Protein AF-A0A4Q3JFF7-F1 (afdb_monomer)

Solvent-accessible surface area (backbone atoms only — not comparable to full-atom values): 13513 Å² total; per-residue (Å²): 106,43,69,58,32,42,51,49,16,50,53,22,49,56,49,27,54,52,31,50,52,52,38,52,55,48,52,55,49,46,52,52,42,51,54,52,45,54,49,42,52,51,48,48,55,49,46,53,53,49,48,55,51,38,52,52,51,30,52,51,19,52,52,42,29,52,52,18,49,53,42,32,52,52,16,60,72,52,45,82,84,14,54,72,51,29,56,52,18,52,51,47,25,53,51,17,51,52,48,31,53,53,31,52,54,52,44,52,53,45,54,50,50,45,52,50,45,54,53,49,42,50,52,45,52,51,51,44,54,51,48,52,53,50,42,54,51,32,54,51,50,26,56,50,23,56,46,50,23,49,54,23,49,53,51,22,53,53,45,51,51,51,53,50,53,52,51,52,51,50,52,52,50,53,50,50,52,52,49,51,54,53,49,51,53,52,48,54,53,51,51,54,51,51,53,52,51,53,57,58,54,70,70,62,79,72,82,81,76,90,68,79,87,73,80,78,74,81,74,83,87,65,56,75,65,57,58,52,54,53,52,50,53,54,51,53,53,53,67,76,66,70,84,90,82,88,85,82,86,93,85,84,132

pLDDT: mean 86.02, std 16.1, range [40.97, 98.19]

Mean predicted aligned error: 14.55 Å

Secondary structure (DSSP, 8-state):
-HHHHHHHHHHHHHHHHHHHHHHHHHHHHHHHHHHHHHHHHHHHHHHHHHHHHHHHHHHHHHHHHHHHHHHHHHHHHTGGGGHHHHHHHHHHHHHHHHHHHHHHHHHHHHHHHHHHHHHHHHHHHHHHHHHHHHHHHHHHHHHHHHHHHHHHHHHHHHHHHHHHHHHHHHHHHHHHHHHHHHHHHHHHHHHHHHHHHHHHHHT-------------PPP----THHHHHHHHHHHHHHHHS--SSS-S-----

Radius of gyration: 56.29 Å; Cα contacts (8 Å, |Δi|>4): 135; chains: 1; bounding box: 104×41×168 Å

Structure (mmCIF, N/CA/C/O backbone):
data_AF-A0A4Q3JFF7-F1
#
_entry.id   AF-A0A4Q3JFF7-F1
#
loop_
_atom_site.group_PDB
_atom_site.id
_atom_site.type_symbol
_atom_site.label_atom_id
_atom_site.label_alt_id
_atom_site.label_comp_id
_atom_site.label_asym_id
_atom_site.label_entity_id
_atom_site.label_seq_id
_atom_site.pdbx_PDB_ins_code
_atom_site.Cartn_x
_atom_site.Cartn_y
_atom_site.Cartn_z
_atom_site.occupancy
_atom_site.B_iso_or_equiv
_atom_site.auth_seq_id
_atom_site.auth_comp_id
_atom_site.auth_asym_id
_atom_site.auth_atom_id
_atom_site.pdbx_PDB_model_num
ATOM 1 N N . LEU A 1 1 ? -22.086 8.323 33.428 1.00 77.38 1 LEU A N 1
ATOM 2 C CA . LEU A 1 1 ? -21.333 7.084 33.116 1.00 77.38 1 LEU A CA 1
ATOM 3 C C . LEU A 1 1 ? -21.843 6.447 31.828 1.00 77.38 1 LEU A C 1
ATOM 5 O O . LEU A 1 1 ? -21.074 6.427 30.880 1.00 77.38 1 LEU A O 1
ATOM 9 N N . ALA A 1 2 ? -23.120 6.050 31.729 1.00 85.12 2 ALA A N 1
ATOM 10 C CA . ALA A 1 2 ? -23.692 5.499 30.486 1.00 85.12 2 ALA A CA 1
ATOM 11 C C . ALA A 1 2 ? -23.489 6.414 29.259 1.00 85.12 2 ALA A C 1
ATOM 13 O O . ALA A 1 2 ? -23.041 5.963 28.211 1.00 85.12 2 ALA A O 1
ATOM 14 N N . THR A 1 3 ? -23.684 7.728 29.415 1.00 87.56 3 THR A N 1
ATOM 15 C CA . THR A 1 3 ? -23.435 8.735 28.364 1.00 87.56 3 THR A CA 1
ATOM 16 C C . THR A 1 3 ? -21.987 8.763 27.859 1.00 87.56 3 THR A C 1
ATOM 18 O O . THR A 1 3 ? -21.744 8.926 26.666 1.00 87.56 3 THR A O 1
ATOM 21 N N . THR A 1 4 ? -21.008 8.575 28.745 1.00 91.19 4 THR A N 1
ATOM 22 C CA . THR A 1 4 ? -19.581 8.517 28.389 1.00 91.19 4 THR A CA 1
ATOM 23 C C . THR A 1 4 ? -19.247 7.233 27.629 1.00 91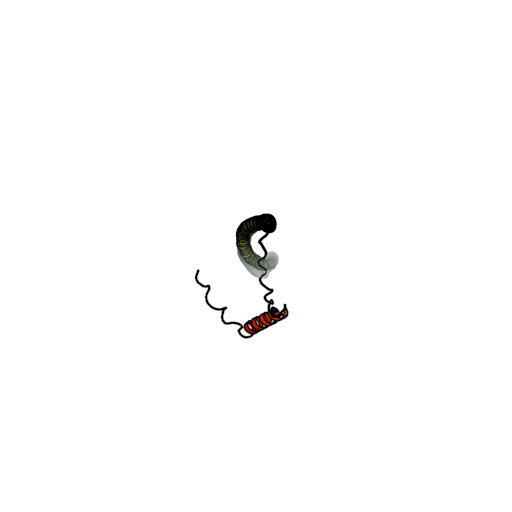.19 4 THR A C 1
ATOM 25 O O . THR A 1 4 ? -18.463 7.262 26.679 1.00 91.19 4 THR A O 1
ATOM 28 N N . VAL A 1 5 ? -19.867 6.114 28.009 1.00 93.31 5 VAL A N 1
ATOM 29 C CA . VAL A 1 5 ? -19.703 4.832 27.314 1.00 93.31 5 VAL A CA 1
ATOM 30 C C . VAL A 1 5 ? -20.361 4.885 25.927 1.00 93.31 5 VAL A C 1
ATOM 32 O O . VAL A 1 5 ? -19.729 4.520 24.940 1.00 93.31 5 VAL A O 1
ATOM 35 N N . LEU A 1 6 ? -21.553 5.476 25.801 1.00 91.38 6 LEU A N 1
ATOM 36 C CA . LEU A 1 6 ? -22.192 5.737 24.502 1.00 91.38 6 LEU A CA 1
ATOM 37 C C . LEU A 1 6 ? -21.342 6.644 23.602 1.00 91.38 6 LEU A C 1
ATOM 39 O O . LEU A 1 6 ? -21.207 6.384 22.409 1.00 91.38 6 LEU A O 1
ATOM 43 N N . SER A 1 7 ? -20.704 7.673 24.167 1.00 93.38 7 SER A N 1
ATOM 44 C CA . SER A 1 7 ? -19.749 8.498 23.418 1.00 93.38 7 SER A CA 1
ATOM 45 C C . SER A 1 7 ? -18.541 7.688 22.930 1.00 93.38 7 SER A C 1
ATOM 47 O O . SER A 1 7 ? -18.038 7.946 21.838 1.00 93.38 7 SER A O 1
ATOM 49 N N . SER A 1 8 ? -18.091 6.692 23.697 1.00 92.38 8 SER A N 1
ATOM 50 C CA . SER A 1 8 ? -17.017 5.781 23.276 1.00 92.38 8 SER A CA 1
ATOM 51 C C . SER A 1 8 ? -17.468 4.879 22.125 1.00 92.38 8 SER A C 1
ATOM 53 O O . SER A 1 8 ? -16.718 4.712 21.166 1.00 92.38 8 SER A O 1
ATOM 55 N N . ALA A 1 9 ? -18.716 4.397 22.157 1.00 91.88 9 ALA A N 1
ATOM 56 C CA . ALA A 1 9 ? -19.311 3.654 21.047 1.00 91.88 9 ALA A CA 1
ATOM 57 C C . ALA A 1 9 ? -19.365 4.488 19.757 1.00 91.88 9 ALA A C 1
ATOM 59 O O . ALA A 1 9 ? -19.020 3.991 18.687 1.00 91.88 9 ALA A O 1
ATOM 60 N N . GLN A 1 10 ? -19.752 5.765 19.861 1.00 93.19 10 GLN A N 1
ATOM 61 C CA . GLN A 1 10 ? -19.773 6.674 18.713 1.00 93.19 10 GLN A CA 1
ATOM 62 C C . GLN A 1 10 ? -18.367 6.912 18.155 1.00 93.19 10 GLN A C 1
ATOM 64 O O . GLN A 1 10 ? -18.159 6.793 16.955 1.00 93.19 10 GLN A O 1
ATOM 69 N N . LYS A 1 11 ? -17.377 7.178 19.015 1.00 94.06 11 LYS A N 1
ATOM 70 C CA . LYS A 1 11 ? -15.985 7.372 18.576 1.00 94.06 11 LYS A CA 1
ATOM 71 C C . LYS A 1 11 ? -15.410 6.138 17.885 1.00 94.06 11 LYS A C 1
ATOM 73 O O . LYS A 1 11 ? -14.641 6.278 16.940 1.00 94.06 11 LYS A O 1
ATOM 78 N N . ALA A 1 12 ? -15.764 4.946 18.360 1.00 94.31 12 ALA A N 1
ATOM 79 C CA . ALA A 1 12 ? -15.376 3.702 17.710 1.00 94.31 12 ALA A CA 1
ATOM 80 C C . ALA A 1 12 ? -16.010 3.584 16.312 1.00 94.31 12 ALA A C 1
ATOM 82 O O . ALA A 1 12 ? -15.316 3.228 15.364 1.00 94.31 12 ALA A O 1
ATOM 83 N N . GLN A 1 13 ? -17.279 3.974 16.155 1.00 92.06 13 GLN A N 1
ATOM 84 C CA . GLN A 1 13 ? -17.931 4.038 14.844 1.00 92.06 13 GLN A CA 1
ATOM 85 C C . GLN A 1 13 ? -17.251 5.048 13.904 1.00 92.06 13 GLN A C 1
ATOM 87 O O . GLN A 1 13 ? -16.929 4.708 12.770 1.00 92.06 13 GLN A O 1
ATOM 92 N N . ASP A 1 14 ? -16.955 6.256 14.387 1.00 93.62 14 ASP A N 1
ATOM 93 C CA . ASP A 1 14 ? -16.266 7.276 13.587 1.00 93.62 14 ASP A CA 1
ATOM 94 C C . ASP A 1 14 ? -14.871 6.782 13.144 1.00 93.62 14 ASP A C 1
ATOM 96 O O . ASP A 1 14 ? -14.441 6.993 12.009 1.00 93.62 14 ASP A O 1
ATOM 100 N N . ALA A 1 15 ? -14.155 6.074 14.027 1.00 93.00 15 ALA A N 1
ATOM 101 C CA . ALA A 1 15 ? -12.867 5.460 13.707 1.00 93.00 15 ALA A CA 1
ATOM 102 C C . ALA A 1 15 ? -12.990 4.324 12.671 1.00 93.00 15 ALA A C 1
ATOM 104 O O . ALA A 1 15 ? -12.114 4.190 11.812 1.00 93.00 15 ALA A O 1
ATOM 105 N N . SER A 1 16 ? -14.068 3.537 12.728 1.00 91.12 16 SER A N 1
ATOM 106 C CA . SER A 1 16 ? -14.418 2.509 11.735 1.00 91.12 16 SER A CA 1
ATOM 107 C C . SER A 1 16 ? -14.624 3.127 10.341 1.00 91.12 16 SER A C 1
ATOM 109 O O . SER A 1 16 ? -14.010 2.681 9.364 1.00 91.12 16 SER A O 1
ATOM 111 N N . ASP A 1 17 ? -15.346 4.247 10.248 1.00 90.69 17 ASP A N 1
ATOM 112 C CA . ASP A 1 17 ? -15.570 4.965 8.984 1.00 90.69 17 ASP A CA 1
ATOM 113 C C . ASP A 1 17 ? -14.266 5.526 8.383 1.00 90.69 17 ASP A C 1
ATOM 115 O O . ASP A 1 17 ? -14.018 5.441 7.169 1.00 90.69 17 ASP A O 1
ATOM 119 N N . VAL A 1 18 ? -13.380 6.056 9.234 1.00 91.62 18 VAL A N 1
ATOM 120 C CA . VAL A 1 18 ? -12.042 6.506 8.817 1.00 91.62 18 VAL A CA 1
ATOM 121 C C . VAL A 1 18 ? -11.204 5.326 8.318 1.00 91.62 18 VAL A C 1
ATOM 123 O O . VAL A 1 18 ? -10.594 5.419 7.250 1.00 91.62 18 VAL A O 1
ATOM 126 N N . ALA A 1 19 ? -11.199 4.197 9.032 1.00 89.94 19 ALA A N 1
ATOM 127 C CA . ALA A 1 19 ? -10.475 2.993 8.622 1.00 89.94 19 ALA A CA 1
ATOM 128 C C . ALA A 1 19 ? -10.990 2.430 7.283 1.00 89.94 19 ALA A C 1
ATOM 130 O O . ALA A 1 19 ? -10.196 2.000 6.440 1.00 89.94 19 ALA A O 1
ATOM 131 N N . SER A 1 20 ? -12.303 2.488 7.048 1.00 88.94 20 SER A N 1
ATOM 132 C CA . SER A 1 20 ? -12.928 2.130 5.769 1.00 88.94 20 SER A CA 1
ATOM 133 C C . SER A 1 20 ? -12.436 3.025 4.627 1.00 88.94 20 SER A C 1
ATOM 135 O O . SER A 1 20 ? -12.020 2.538 3.572 1.00 88.94 20 SER A O 1
ATOM 137 N N . THR A 1 21 ? -12.368 4.338 4.862 1.00 91.56 21 THR A N 1
ATOM 138 C CA . THR A 1 21 ? -11.833 5.293 3.881 1.00 91.56 21 THR A CA 1
ATOM 139 C C . THR A 1 21 ? -10.362 5.019 3.565 1.00 91.56 21 THR A C 1
ATOM 141 O O . THR A 1 21 ? -9.990 4.974 2.395 1.00 91.56 21 THR A O 1
ATOM 144 N N . VAL A 1 22 ? -9.533 4.767 4.584 1.00 90.00 22 VAL A N 1
ATOM 145 C CA . VAL A 1 22 ? -8.118 4.395 4.404 1.00 90.00 22 VAL A CA 1
ATOM 146 C C . VAL A 1 22 ? -7.982 3.106 3.590 1.00 90.00 22 VAL A C 1
ATOM 148 O O . VAL A 1 22 ? -7.127 3.029 2.710 1.00 90.00 22 VAL A O 1
ATOM 151 N N . THR A 1 23 ? -8.842 2.117 3.845 1.00 90.50 23 THR A N 1
ATOM 152 C CA . THR A 1 23 ? -8.859 0.845 3.107 1.00 90.50 23 THR A CA 1
ATOM 153 C C . THR A 1 23 ? -9.139 1.078 1.622 1.00 90.50 23 THR A C 1
ATOM 155 O O . THR A 1 23 ? -8.381 0.598 0.783 1.00 90.50 23 THR A O 1
ATOM 158 N N . ARG A 1 24 ? -10.153 1.887 1.287 1.00 90.81 24 ARG A N 1
ATOM 159 C CA . ARG A 1 24 ? -10.467 2.240 -0.108 1.00 90.81 24 ARG A CA 1
ATOM 160 C C . ARG A 1 24 ? -9.306 2.960 -0.798 1.00 90.81 24 ARG A C 1
ATOM 162 O O . ARG A 1 24 ? -8.897 2.561 -1.883 1.00 90.81 24 ARG A O 1
ATOM 169 N N . THR A 1 25 ? -8.718 3.968 -0.152 1.00 91.38 25 THR A N 1
ATOM 170 C CA . THR A 1 25 ? -7.567 4.700 -0.710 1.00 91.38 25 THR A CA 1
ATOM 171 C C . THR A 1 25 ? -6.359 3.785 -0.933 1.00 91.38 25 THR A C 1
ATOM 173 O O . THR A 1 25 ? -5.623 3.935 -1.910 1.00 91.38 25 THR A O 1
ATOM 176 N N . ALA A 1 26 ? -6.136 2.816 -0.043 1.00 90.06 26 ALA A N 1
ATOM 177 C CA . ALA A 1 26 ? -5.072 1.832 -0.195 1.00 90.06 26 ALA A CA 1
ATOM 178 C C . ALA A 1 26 ? -5.345 0.838 -1.341 1.00 90.06 26 ALA A C 1
ATOM 180 O O . ALA A 1 26 ? -4.406 0.476 -2.049 1.00 90.06 26 ALA A O 1
ATOM 181 N N . GLU A 1 27 ? -6.600 0.438 -1.576 1.00 89.69 27 GLU A N 1
ATOM 182 C CA . GLU A 1 27 ? -6.995 -0.381 -2.736 1.00 89.69 27 GLU A CA 1
ATOM 183 C C . GLU A 1 27 ? -6.756 0.361 -4.060 1.00 89.69 27 GLU A C 1
ATOM 185 O O . GLU A 1 27 ? -6.132 -0.187 -4.972 1.00 89.69 27 GLU A O 1
ATOM 190 N N . GLU A 1 28 ? -7.157 1.633 -4.138 1.00 91.94 28 GLU A N 1
ATOM 191 C CA . GLU A 1 28 ? -6.882 2.503 -5.290 1.00 91.94 28 GLU A CA 1
ATOM 192 C C . GLU A 1 28 ? -5.373 2.666 -5.521 1.00 91.94 28 GLU A C 1
ATOM 194 O O . GLU A 1 28 ? -4.879 2.514 -6.641 1.00 91.94 28 GLU A O 1
ATOM 199 N N . SER A 1 29 ? -4.612 2.892 -4.446 1.00 92.19 29 SER A N 1
ATOM 200 C CA . SER A 1 29 ? -3.148 2.988 -4.504 1.00 92.19 29 SER A CA 1
ATOM 201 C C . SER A 1 29 ? -2.512 1.683 -4.991 1.00 92.19 29 SER A C 1
ATOM 203 O O . SER A 1 29 ? -1.570 1.713 -5.782 1.00 92.19 29 SER A O 1
ATOM 205 N N . GLY A 1 30 ? -3.045 0.531 -4.574 1.00 91.31 30 GLY A N 1
ATOM 206 C CA . GLY A 1 30 ? -2.615 -0.783 -5.049 1.00 91.31 30 GLY A CA 1
ATOM 207 C C . GLY A 1 30 ? -2.796 -0.949 -6.560 1.00 91.31 30 GLY A C 1
ATOM 208 O O . GLY A 1 30 ? -1.882 -1.425 -7.237 1.00 91.31 30 GLY A O 1
ATOM 209 N N . ALA A 1 31 ? -3.924 -0.488 -7.110 1.00 90.88 31 ALA A N 1
ATOM 210 C CA . ALA A 1 31 ? -4.162 -0.498 -8.554 1.00 90.88 31 ALA A CA 1
ATOM 211 C C . ALA A 1 31 ? -3.158 0.390 -9.313 1.00 90.88 31 ALA A C 1
ATOM 213 O O . ALA A 1 31 ? -2.622 -0.022 -10.344 1.00 90.88 31 ALA A O 1
ATOM 214 N N . VAL A 1 32 ? -2.834 1.573 -8.779 1.00 92.88 32 VAL A N 1
ATOM 215 C CA . VAL A 1 32 ? -1.819 2.468 -9.365 1.00 92.88 32 VAL A CA 1
ATOM 216 C C . VAL A 1 32 ? -0.425 1.832 -9.335 1.00 92.88 32 VAL A C 1
ATOM 218 O O . VAL A 1 32 ? 0.304 1.908 -10.325 1.00 92.88 32 VAL A O 1
ATOM 221 N N . MET A 1 33 ? -0.048 1.151 -8.247 1.00 91.62 33 MET A N 1
ATOM 222 C CA . MET A 1 33 ? 1.230 0.424 -8.172 1.00 91.62 33 MET A CA 1
ATOM 223 C C . MET A 1 33 ? 1.314 -0.714 -9.199 1.00 91.62 33 MET A C 1
ATOM 225 O O . MET A 1 33 ? 2.371 -0.933 -9.798 1.00 91.62 33 MET A O 1
ATOM 229 N N . HIS A 1 34 ? 0.204 -1.415 -9.448 1.00 90.38 34 HIS A N 1
ATOM 230 C CA . HIS A 1 34 ? 0.137 -2.439 -10.492 1.00 90.38 34 HIS A CA 1
ATOM 231 C C . HIS A 1 34 ? 0.377 -1.836 -11.882 1.00 90.38 34 HIS A C 1
ATOM 233 O O . HIS A 1 34 ? 1.252 -2.291 -12.617 1.00 90.38 34 HIS A O 1
ATOM 239 N N . GLN A 1 35 ? -0.325 -0.748 -12.212 1.00 93.50 35 GLN A N 1
ATOM 240 C CA . GLN A 1 35 ? -0.138 -0.034 -13.480 1.00 93.50 35 GLN A CA 1
ATOM 241 C C . GLN A 1 35 ? 1.294 0.498 -13.646 1.00 93.50 35 GLN A C 1
ATOM 243 O O . GLN A 1 35 ? 1.855 0.442 -14.742 1.00 93.50 35 GLN A O 1
ATOM 248 N N . ALA A 1 36 ? 1.909 0.985 -12.564 1.00 92.62 36 ALA A N 1
ATOM 249 C CA . ALA A 1 36 ? 3.303 1.419 -12.567 1.00 92.62 36 ALA A CA 1
ATOM 250 C C . ALA A 1 3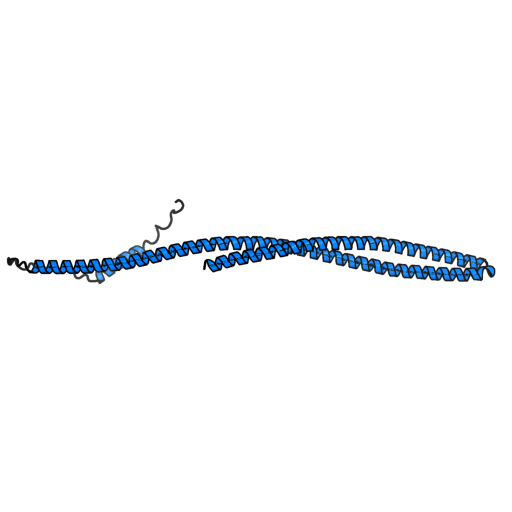6 ? 4.266 0.253 -12.853 1.00 92.62 36 ALA A C 1
ATOM 252 O O . ALA A 1 36 ? 5.217 0.413 -13.618 1.00 92.62 36 ALA A O 1
ATOM 253 N N . THR A 1 37 ? 3.996 -0.930 -12.297 1.00 90.69 37 THR A N 1
ATOM 254 C CA . THR A 1 37 ? 4.790 -2.142 -12.550 1.00 90.69 37 THR A CA 1
ATOM 255 C C . THR A 1 37 ? 4.708 -2.562 -14.018 1.00 90.69 37 THR A C 1
ATOM 257 O O . THR A 1 37 ? 5.744 -2.753 -14.656 1.00 90.69 37 THR A O 1
ATOM 260 N N . GLU A 1 38 ? 3.503 -2.603 -14.593 1.00 93.06 38 GLU A N 1
ATOM 261 C CA . GLU A 1 38 ? 3.313 -2.888 -16.022 1.00 93.06 38 GLU A CA 1
ATOM 262 C C . GLU A 1 38 ? 4.007 -1.851 -16.918 1.00 93.06 38 GLU A C 1
ATOM 264 O O . GLU A 1 38 ? 4.566 -2.186 -17.963 1.00 93.06 38 GLU A O 1
ATOM 269 N N . ALA A 1 39 ? 3.978 -0.570 -16.534 1.00 94.00 39 ALA A N 1
ATOM 270 C CA . ALA A 1 39 ? 4.664 0.483 -17.274 1.00 94.00 39 ALA A CA 1
ATOM 271 C C . ALA A 1 39 ? 6.183 0.269 -17.285 1.00 94.00 39 ALA A C 1
ATOM 273 O O . ALA A 1 39 ? 6.799 0.390 -18.345 1.00 94.00 39 ALA A O 1
ATOM 274 N N . MET A 1 40 ? 6.773 -0.108 -16.148 1.00 93.12 40 MET A N 1
ATOM 275 C CA . MET A 1 40 ? 8.197 -0.442 -16.070 1.00 93.12 40 MET A CA 1
ATOM 276 C C . MET A 1 40 ? 8.546 -1.660 -16.931 1.00 93.12 40 MET A C 1
ATOM 278 O O . MET A 1 40 ? 9.546 -1.627 -17.642 1.00 93.12 40 MET A O 1
ATOM 282 N N . GLU A 1 41 ? 7.702 -2.693 -16.959 1.00 91.81 41 GLU A N 1
ATOM 283 C CA . GLU A 1 41 ? 7.910 -3.872 -17.810 1.00 91.81 41 GLU A CA 1
ATOM 284 C C . GLU A 1 41 ? 7.857 -3.533 -19.312 1.00 91.81 41 GLU A C 1
ATOM 286 O O . GLU A 1 41 ? 8.694 -3.993 -20.103 1.00 91.81 41 GLU A O 1
ATOM 291 N N . ARG A 1 42 ? 6.929 -2.653 -19.717 1.00 94.38 42 ARG A N 1
ATOM 292 C CA . ARG A 1 42 ? 6.887 -2.115 -21.088 1.00 94.38 42 ARG A CA 1
ATOM 293 C C . ARG A 1 42 ? 8.150 -1.328 -21.425 1.00 94.38 42 ARG A C 1
ATOM 295 O O . ARG A 1 42 ? 8.674 -1.489 -22.529 1.00 94.38 42 ARG A O 1
ATOM 302 N N . ILE A 1 43 ? 8.657 -0.515 -20.494 1.00 93.44 43 ILE A N 1
ATOM 303 C CA . ILE A 1 43 ? 9.918 0.219 -20.671 1.00 93.44 43 ILE A CA 1
ATOM 304 C C . ILE A 1 43 ? 11.077 -0.767 -20.834 1.00 93.44 43 ILE A C 1
ATOM 306 O O . ILE A 1 43 ? 11.818 -0.649 -21.804 1.00 93.44 43 ILE A O 1
ATOM 310 N N . THR A 1 44 ? 11.201 -1.784 -19.975 1.00 91.19 44 THR A N 1
ATOM 311 C CA . THR A 1 44 ? 12.241 -2.822 -20.091 1.00 91.19 44 THR A CA 1
ATOM 312 C C . THR A 1 44 ? 12.199 -3.520 -21.450 1.00 91.19 44 THR A C 1
ATOM 314 O O . THR A 1 44 ? 13.229 -3.662 -22.111 1.00 91.19 44 THR A O 1
ATOM 317 N N . THR A 1 45 ? 11.006 -3.900 -21.910 1.00 93.81 45 THR A N 1
ATOM 318 C CA . THR A 1 45 ? 10.817 -4.532 -23.223 1.00 93.81 45 THR A CA 1
ATOM 319 C C . THR A 1 45 ? 11.219 -3.594 -24.365 1.00 93.81 45 THR A C 1
ATOM 321 O O . THR A 1 45 ? 11.887 -4.012 -25.312 1.00 93.81 45 THR A O 1
ATOM 324 N N . SER A 1 46 ? 10.832 -2.318 -24.284 1.00 95.38 46 SER A N 1
ATOM 325 C CA . SER A 1 46 ? 11.184 -1.298 -25.275 1.00 95.38 46 SER A CA 1
ATOM 326 C C . SER A 1 46 ? 12.694 -1.048 -25.321 1.00 95.38 46 SER A C 1
ATOM 328 O O . SER A 1 46 ? 13.283 -1.062 -26.399 1.00 95.38 46 SER A O 1
ATOM 330 N N . SER A 1 47 ? 13.345 -0.918 -24.164 1.00 94.50 47 SER A N 1
ATOM 331 C CA . SER A 1 47 ? 14.800 -0.768 -24.054 1.00 94.50 47 SER A CA 1
ATOM 332 C C . SER A 1 47 ? 15.550 -1.962 -24.644 1.00 94.50 47 SER A C 1
ATOM 334 O O . SER A 1 47 ? 16.545 -1.772 -25.338 1.00 94.50 47 SER A O 1
ATOM 336 N N . GLY A 1 48 ? 15.045 -3.188 -24.459 1.00 92.69 48 GLY A N 1
ATOM 337 C CA . GLY A 1 48 ? 15.603 -4.380 -25.106 1.00 92.69 48 GLY A CA 1
ATOM 338 C C . GLY A 1 48 ? 15.536 -4.314 -26.637 1.00 92.69 48 GLY A C 1
ATOM 339 O O . GLY A 1 48 ? 16.514 -4.621 -27.316 1.00 92.69 48 GLY A O 1
ATOM 340 N N . LYS A 1 49 ? 14.414 -3.840 -27.197 1.00 95.69 49 LYS A N 1
ATOM 341 C CA . LYS A 1 49 ? 14.285 -3.620 -28.650 1.00 95.69 49 LYS A CA 1
ATOM 342 C C . LYS A 1 49 ? 15.256 -2.553 -29.154 1.00 95.69 49 LYS A C 1
ATOM 344 O O . LYS A 1 49 ? 15.862 -2.749 -30.202 1.00 95.69 49 LYS A O 1
ATOM 349 N N . ILE A 1 50 ? 15.419 -1.458 -28.410 1.00 95.12 50 ILE A N 1
ATOM 350 C CA . ILE A 1 50 ? 16.386 -0.404 -28.743 1.00 95.12 50 ILE A CA 1
ATOM 351 C C . ILE A 1 50 ? 17.807 -0.975 -28.734 1.00 95.12 50 ILE A C 1
ATOM 353 O O . ILE A 1 50 ? 18.527 -0.781 -29.705 1.00 95.12 50 ILE A O 1
ATOM 357 N N . SER A 1 51 ? 18.186 -1.747 -27.711 1.00 95.12 51 SER A N 1
ATOM 358 C CA . SER A 1 51 ? 19.509 -2.386 -27.633 1.00 95.12 51 SER A CA 1
ATOM 359 C C . SER A 1 51 ? 19.806 -3.271 -28.853 1.00 95.12 51 SER A C 1
ATOM 361 O O . SER A 1 51 ? 20.882 -3.174 -29.441 1.00 95.12 51 SER A O 1
ATOM 363 N N . ASN A 1 52 ? 18.820 -4.049 -29.320 1.00 95.62 52 ASN A N 1
ATOM 364 C CA . ASN A 1 52 ? 18.955 -4.849 -30.544 1.00 95.62 52 ASN A CA 1
ATOM 365 C C . ASN A 1 52 ? 19.155 -3.985 -31.803 1.00 95.62 52 ASN A C 1
ATOM 367 O O . ASN A 1 52 ? 19.957 -4.337 -32.665 1.00 95.62 52 ASN A O 1
ATOM 371 N N . ILE A 1 53 ? 18.443 -2.857 -31.918 1.00 96.56 53 ILE A N 1
ATOM 372 C CA . ILE A 1 53 ? 18.605 -1.915 -33.040 1.00 96.56 53 ILE A CA 1
ATOM 373 C C . ILE A 1 53 ? 20.002 -1.291 -33.019 1.00 96.56 53 ILE A C 1
ATOM 375 O O . ILE A 1 53 ? 20.642 -1.205 -34.061 1.00 96.56 53 ILE A O 1
ATOM 379 N N . ILE A 1 54 ? 20.494 -0.890 -31.845 1.00 96.50 54 ILE A N 1
ATOM 380 C CA . ILE A 1 54 ? 21.846 -0.342 -31.696 1.00 96.50 54 ILE A CA 1
ATOM 381 C C . ILE A 1 54 ? 22.907 -1.383 -32.072 1.00 96.50 54 ILE A C 1
ATOM 383 O O . ILE A 1 54 ? 23.859 -1.041 -32.767 1.00 96.50 54 ILE A O 1
ATOM 387 N N . GLY A 1 55 ? 22.713 -2.655 -31.703 1.00 96.38 55 GLY A N 1
ATOM 388 C CA . GLY A 1 55 ? 23.576 -3.752 -32.153 1.00 96.38 55 GLY A CA 1
ATOM 389 C C . GLY A 1 55 ? 23.625 -3.884 -33.680 1.00 96.38 55 GLY A C 1
ATOM 390 O O . GLY A 1 55 ? 24.703 -3.978 -34.253 1.00 96.38 55 GLY A O 1
ATOM 391 N N . LEU A 1 56 ? 22.474 -3.789 -34.354 1.00 97.88 56 LEU A N 1
ATOM 392 C CA . LEU A 1 56 ? 22.421 -3.789 -35.820 1.00 97.88 56 LEU A CA 1
ATOM 393 C C . LEU A 1 56 ? 23.142 -2.574 -36.437 1.00 97.88 56 LEU A C 1
ATOM 395 O O . LEU A 1 56 ? 23.761 -2.704 -37.490 1.00 97.88 56 LEU A O 1
ATOM 399 N N . ILE A 1 57 ? 23.062 -1.391 -35.818 1.00 96.69 57 ILE A N 1
ATOM 400 C CA . ILE A 1 57 ? 23.775 -0.196 -36.301 1.00 96.69 57 ILE A CA 1
ATOM 401 C C . ILE A 1 57 ? 25.291 -0.384 -36.175 1.00 96.69 57 ILE A C 1
ATOM 403 O O . ILE A 1 57 ? 26.012 -0.038 -37.111 1.00 96.69 57 ILE A O 1
ATOM 407 N N . ASP A 1 58 ? 25.767 -0.964 -35.071 1.00 97.38 58 ASP A N 1
ATOM 408 C CA . ASP A 1 58 ? 27.182 -1.306 -34.881 1.00 97.38 58 ASP A CA 1
ATOM 409 C C . ASP A 1 58 ? 27.665 -2.318 -35.940 1.00 97.38 58 ASP A C 1
ATOM 411 O O . ASP A 1 58 ? 28.692 -2.106 -36.589 1.00 97.38 58 ASP A O 1
ATOM 415 N N . ASP A 1 59 ? 26.860 -3.344 -36.239 1.00 97.56 59 ASP A N 1
ATOM 416 C CA . ASP A 1 59 ? 27.142 -4.300 -37.319 1.00 97.56 59 ASP A CA 1
ATOM 417 C C . ASP A 1 59 ? 27.232 -3.611 -38.696 1.00 97.56 59 ASP A C 1
ATOM 419 O O . ASP A 1 59 ? 28.147 -3.885 -39.483 1.00 97.56 59 ASP A O 1
ATOM 423 N N . ILE A 1 60 ? 26.315 -2.683 -39.002 1.00 97.44 60 ILE A N 1
ATOM 424 C CA . ILE A 1 60 ? 26.333 -1.898 -40.250 1.00 97.44 60 ILE A CA 1
ATOM 425 C C . ILE A 1 60 ? 27.572 -0.997 -40.306 1.00 97.44 60 ILE A C 1
ATOM 427 O O . ILE A 1 60 ? 28.212 -0.884 -41.359 1.00 97.44 60 ILE A O 1
ATOM 431 N N . ALA A 1 61 ? 27.938 -0.363 -39.192 1.00 98.00 61 ALA A N 1
ATOM 432 C CA . ALA A 1 61 ? 29.138 0.456 -39.090 1.00 98.00 61 ALA A CA 1
ATOM 433 C C . ALA A 1 61 ? 30.396 -0.391 -39.344 1.00 98.00 61 ALA A C 1
ATOM 435 O O . ALA A 1 61 ? 31.253 -0.009 -40.147 1.00 98.00 61 ALA A O 1
ATOM 436 N N . PHE A 1 62 ? 30.472 -1.594 -38.771 1.00 97.38 62 PHE A N 1
ATOM 437 C CA . PHE A 1 62 ? 31.566 -2.531 -39.009 1.00 97.38 62 PHE A CA 1
ATOM 438 C C . PHE A 1 62 ? 31.653 -2.973 -40.479 1.00 97.38 62 PHE A C 1
ATOM 440 O O . PHE A 1 62 ? 32.730 -2.920 -41.082 1.00 97.38 62 PHE A O 1
ATOM 447 N N . GLN A 1 63 ? 30.525 -3.336 -41.098 1.00 98.19 63 GLN A N 1
ATOM 448 C CA . GLN A 1 63 ? 30.463 -3.684 -42.523 1.00 98.19 63 GLN A CA 1
ATOM 449 C C . GLN A 1 63 ? 30.894 -2.516 -43.421 1.00 98.19 63 GLN A C 1
ATOM 451 O O . GLN A 1 63 ? 31.664 -2.709 -44.364 1.00 98.19 63 GLN A O 1
ATOM 456 N N . THR A 1 64 ? 30.457 -1.295 -43.104 1.00 97.81 64 THR A N 1
ATOM 457 C CA . THR A 1 64 ? 30.832 -0.072 -43.832 1.00 97.81 64 THR A CA 1
ATOM 458 C C . THR A 1 64 ? 32.330 0.206 -43.711 1.00 97.81 64 THR A C 1
ATOM 460 O O . THR A 1 64 ? 32.984 0.537 -44.701 1.00 97.81 64 THR A O 1
ATOM 463 N N . ASN A 1 65 ? 32.907 0.000 -42.525 1.00 96.44 65 ASN A N 1
ATOM 464 C CA . ASN A 1 65 ? 34.344 0.114 -42.290 1.00 96.44 65 ASN A CA 1
ATOM 465 C C . ASN A 1 65 ? 35.146 -0.916 -43.114 1.00 96.44 65 ASN A C 1
ATOM 467 O O . ASN A 1 65 ? 36.170 -0.562 -43.702 1.00 96.44 65 ASN A O 1
ATOM 471 N N . LEU A 1 66 ? 34.670 -2.162 -43.229 1.00 96.56 66 LEU A N 1
ATOM 472 C CA . LEU A 1 66 ? 35.296 -3.179 -44.087 1.00 96.56 66 LEU A CA 1
ATOM 473 C C . LEU A 1 66 ? 35.184 -2.844 -45.584 1.00 96.56 66 LEU A C 1
ATOM 475 O O . LEU A 1 66 ? 36.158 -2.992 -46.323 1.00 96.56 66 LEU A O 1
ATOM 479 N N . LEU A 1 67 ? 34.028 -2.350 -46.037 1.00 96.75 67 LEU A N 1
ATOM 480 C CA . LEU A 1 67 ? 33.830 -1.890 -47.417 1.00 96.75 67 LEU A CA 1
ATOM 481 C C . LEU A 1 67 ? 34.770 -0.730 -47.767 1.00 96.75 67 LEU A C 1
ATOM 483 O O . LEU A 1 67 ? 35.398 -0.737 -48.826 1.00 96.75 67 LEU A O 1
ATOM 487 N N . ALA A 1 68 ? 34.914 0.235 -46.859 1.00 97.12 68 ALA A N 1
ATOM 488 C CA . ALA A 1 68 ? 35.815 1.371 -47.017 1.00 97.12 68 ALA A CA 1
ATOM 489 C C . ALA A 1 68 ? 37.294 0.949 -47.051 1.00 97.12 68 ALA A C 1
ATOM 491 O O . ALA A 1 68 ? 38.091 1.498 -47.818 1.00 97.12 68 ALA A O 1
ATOM 492 N N . LEU A 1 69 ? 37.669 -0.061 -46.260 1.00 95.50 69 LEU A N 1
ATOM 493 C CA . LEU A 1 69 ? 39.005 -0.652 -46.309 1.00 95.50 69 LEU A CA 1
ATOM 494 C C . LEU A 1 69 ? 39.280 -1.288 -47.679 1.00 95.50 69 LEU A C 1
ATOM 496 O O . LEU A 1 69 ? 40.304 -0.987 -48.289 1.00 95.50 69 LEU A O 1
ATOM 500 N N . ASN A 1 70 ? 38.348 -2.096 -48.192 1.00 95.88 70 ASN A N 1
ATOM 501 C CA . ASN A 1 70 ? 38.466 -2.705 -49.520 1.00 95.88 70 ASN A CA 1
ATOM 502 C C . ASN A 1 70 ? 38.578 -1.642 -50.625 1.00 95.88 70 ASN A C 1
ATOM 504 O O . ASN A 1 70 ? 39.431 -1.754 -51.504 1.00 95.88 70 ASN A O 1
ATOM 508 N N . ALA A 1 71 ? 37.779 -0.573 -50.548 1.00 95.31 71 ALA A N 1
ATOM 509 C CA . ALA A 1 71 ? 37.844 0.541 -51.492 1.00 95.31 71 ALA A CA 1
ATOM 510 C C . ALA A 1 71 ? 39.190 1.283 -51.435 1.00 95.31 71 ALA A C 1
ATOM 512 O O . ALA A 1 71 ? 39.739 1.645 -52.473 1.00 95.31 71 ALA A O 1
ATOM 513 N N . SER A 1 72 ? 39.756 1.465 -50.238 1.00 94.25 72 SER A N 1
ATOM 514 C CA . SER A 1 72 ? 41.083 2.074 -50.058 1.00 94.25 72 SER A CA 1
ATOM 515 C C . SER A 1 72 ? 42.188 1.231 -50.705 1.00 94.25 72 SER A C 1
ATOM 517 O O . SER A 1 72 ? 43.098 1.776 -51.330 1.00 94.25 72 SER A O 1
ATOM 519 N N . VAL A 1 73 ? 42.100 -0.100 -50.584 1.00 94.69 73 VAL A N 1
ATOM 520 C CA . VAL A 1 73 ? 43.043 -1.044 -51.206 1.00 94.69 73 VAL A CA 1
ATOM 521 C C . VAL A 1 73 ? 42.943 -1.000 -52.733 1.00 94.69 73 VAL A C 1
ATOM 523 O O . VAL A 1 73 ? 43.967 -0.899 -53.408 1.00 94.69 73 VAL A O 1
ATOM 526 N N . GLU A 1 74 ? 41.731 -1.019 -53.291 1.00 94.19 74 GLU A N 1
ATOM 527 C CA . GLU A 1 74 ? 41.543 -0.972 -54.747 1.00 94.19 74 GLU A CA 1
ATOM 528 C C . GLU A 1 74 ? 41.951 0.393 -55.331 1.00 94.19 74 GLU A C 1
ATOM 530 O O . GLU A 1 74 ? 42.563 0.465 -56.397 1.00 94.19 74 GLU A O 1
ATOM 535 N N . ALA A 1 75 ? 41.719 1.485 -54.594 1.00 94.62 75 ALA A N 1
ATOM 536 C CA . ALA A 1 75 ? 42.196 2.814 -54.963 1.00 94.62 75 ALA A CA 1
ATOM 537 C C . ALA A 1 75 ? 43.733 2.890 -55.004 1.00 94.62 75 ALA A C 1
ATOM 539 O O . ALA A 1 75 ? 44.292 3.471 -55.935 1.00 94.62 75 ALA A O 1
ATOM 540 N N . ALA A 1 76 ? 44.425 2.259 -54.048 1.00 92.94 76 ALA A N 1
ATOM 541 C CA . ALA A 1 76 ? 45.884 2.151 -54.070 1.00 92.94 76 ALA A CA 1
ATOM 542 C C . ALA A 1 76 ? 46.380 1.326 -55.270 1.00 92.94 76 ALA A C 1
ATOM 544 O O . ALA A 1 76 ? 47.392 1.664 -55.885 1.00 92.94 76 ALA A O 1
ATOM 545 N N . ARG A 1 77 ? 45.639 0.278 -55.647 1.00 94.88 77 ARG A N 1
ATOM 546 C CA . ARG A 1 77 ? 45.942 -0.574 -56.805 1.00 94.88 77 ARG A CA 1
ATOM 547 C C . ARG A 1 77 ? 45.787 0.156 -58.143 1.00 94.88 77 ARG A C 1
ATOM 549 O O . ARG A 1 77 ? 46.557 -0.102 -59.064 1.00 94.88 77 ARG A O 1
ATOM 556 N N . ALA A 1 78 ? 44.837 1.085 -58.238 1.00 94.00 78 ALA A N 1
ATOM 557 C CA . ALA A 1 78 ? 44.613 1.929 -59.415 1.00 94.00 78 ALA A CA 1
ATOM 558 C C . ALA A 1 78 ? 45.643 3.072 -59.579 1.00 94.00 78 ALA A C 1
ATOM 560 O O . ALA A 1 78 ? 45.620 3.784 -60.587 1.00 94.00 78 ALA A O 1
ATOM 561 N N . GLY A 1 79 ? 46.551 3.266 -58.612 1.00 91.94 79 GLY A N 1
ATOM 562 C CA . GLY A 1 79 ? 47.618 4.267 -58.677 1.00 91.94 79 GLY A CA 1
ATOM 563 C C . GLY A 1 79 ? 47.092 5.706 -58.754 1.00 91.94 79 GLY A C 1
ATOM 564 O O . GLY A 1 79 ? 46.229 6.112 -57.979 1.00 91.94 79 GLY A O 1
ATOM 565 N N . GLU A 1 80 ? 47.605 6.498 -59.701 1.00 90.88 80 GLU A N 1
ATOM 566 C CA . GLU A 1 80 ? 47.241 7.918 -59.859 1.00 90.88 80 GLU A CA 1
ATOM 567 C C . GLU A 1 80 ? 45.747 8.138 -60.148 1.00 90.88 80 GLU A C 1
ATOM 569 O O . GLU A 1 80 ? 45.161 9.101 -59.652 1.00 90.88 80 GLU A O 1
ATOM 574 N N . ALA A 1 81 ? 45.102 7.221 -60.879 1.00 88.69 81 ALA A N 1
ATOM 575 C CA . ALA A 1 81 ? 43.674 7.307 -61.193 1.00 88.69 81 ALA A CA 1
ATOM 576 C C . ALA A 1 81 ? 42.773 7.086 -59.959 1.00 88.69 81 ALA A C 1
ATOM 578 O O . ALA A 1 81 ? 41.619 7.512 -59.948 1.00 88.69 81 ALA A O 1
ATOM 579 N N . GLY A 1 82 ? 43.297 6.445 -58.907 1.00 91.88 82 GLY A N 1
ATOM 580 C CA . GLY A 1 82 ? 42.566 6.108 -57.683 1.00 91.88 82 GLY A CA 1
ATOM 581 C C . GLY A 1 82 ? 42.627 7.162 -56.575 1.00 91.88 82 GLY A C 1
ATOM 582 O O . GLY A 1 82 ? 41.931 7.015 -55.572 1.00 91.88 82 GLY A O 1
ATOM 583 N N . LYS A 1 83 ? 43.410 8.243 -56.720 1.00 91.00 83 LYS A N 1
ATOM 584 C CA . LYS A 1 83 ? 43.646 9.224 -55.638 1.00 91.00 83 LYS A CA 1
ATOM 585 C C . LYS A 1 83 ? 42.367 9.842 -55.064 1.00 91.00 83 LYS A C 1
ATOM 587 O O . LYS A 1 83 ? 42.247 9.964 -53.849 1.00 91.00 83 LYS A O 1
ATOM 592 N N . GLY A 1 84 ? 41.401 10.196 -55.916 1.00 91.19 84 GLY A N 1
ATOM 593 C CA . GLY A 1 84 ? 40.111 10.737 -55.468 1.00 91.19 84 GLY A CA 1
ATOM 594 C C . GLY A 1 84 ? 39.279 9.713 -54.688 1.00 91.19 84 GLY A C 1
ATOM 595 O O . GLY A 1 84 ? 38.717 10.036 -53.644 1.00 91.19 84 GLY A O 1
ATOM 596 N N . PHE A 1 85 ? 39.269 8.456 -55.143 1.00 92.69 85 PHE A N 1
ATOM 597 C CA . PHE A 1 85 ? 38.581 7.357 -54.460 1.00 92.69 85 PHE A CA 1
ATOM 598 C C . PHE A 1 85 ? 39.227 7.009 -53.115 1.00 92.69 85 PHE A C 1
ATOM 600 O O . PHE A 1 85 ? 38.510 6.716 -52.162 1.00 92.69 85 PHE A O 1
ATOM 607 N N . ALA A 1 86 ? 40.556 7.105 -53.005 1.00 93.50 86 ALA A N 1
ATOM 608 C CA . ALA A 1 86 ? 41.271 6.864 -51.753 1.00 93.50 86 ALA A CA 1
ATOM 609 C C . ALA A 1 86 ? 40.853 7.851 -50.647 1.00 93.50 86 ALA A C 1
ATOM 611 O O . ALA A 1 86 ? 40.634 7.438 -49.510 1.00 93.50 86 ALA A O 1
ATOM 612 N N . VAL A 1 87 ? 40.684 9.139 -50.976 1.00 94.69 87 VAL A N 1
ATOM 613 C CA . VAL A 1 87 ? 40.238 10.159 -50.006 1.00 94.69 87 VAL A CA 1
ATOM 614 C C . VAL A 1 87 ? 38.816 9.873 -49.524 1.00 94.69 87 VAL A C 1
ATOM 616 O O . VAL A 1 87 ? 38.558 9.899 -48.322 1.00 94.69 87 VAL A O 1
ATOM 619 N N . VAL A 1 88 ? 37.906 9.538 -50.445 1.00 96.19 88 VAL A N 1
ATOM 620 C CA . VAL A 1 88 ? 36.525 9.177 -50.091 1.00 96.19 88 VAL A CA 1
ATOM 621 C C . VAL A 1 88 ? 36.499 7.928 -49.209 1.00 96.19 88 VAL A C 1
ATOM 623 O O . VAL A 1 88 ? 35.790 7.904 -48.209 1.00 96.19 88 VAL A O 1
ATOM 626 N N . ALA A 1 89 ? 37.300 6.909 -49.527 1.00 96.56 89 ALA A N 1
ATOM 627 C CA . ALA A 1 89 ? 37.358 5.677 -48.749 1.00 96.56 89 ALA A CA 1
ATOM 628 C C . ALA A 1 89 ? 37.858 5.911 -47.310 1.00 96.56 89 ALA A C 1
ATOM 630 O O . ALA A 1 89 ? 37.298 5.349 -46.369 1.00 96.56 89 ALA A O 1
ATOM 631 N N . VAL A 1 90 ? 38.848 6.788 -47.109 1.00 95.94 90 VAL A N 1
ATOM 632 C CA . VAL A 1 90 ? 39.303 7.183 -45.763 1.00 95.94 90 VAL A CA 1
ATOM 633 C C . VAL A 1 90 ? 38.201 7.911 -44.991 1.00 95.94 90 VAL A C 1
ATOM 635 O O . VAL A 1 90 ? 37.986 7.609 -43.817 1.00 95.94 90 VAL A O 1
ATOM 638 N N . GLU A 1 91 ? 37.470 8.822 -45.634 1.00 97.38 91 GLU A N 1
ATOM 639 C CA . GLU A 1 91 ? 36.400 9.569 -44.965 1.00 97.38 91 GLU A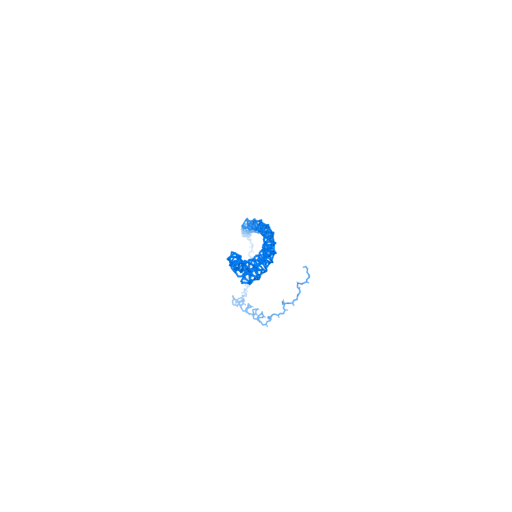 CA 1
ATOM 640 C C . GLU A 1 91 ? 35.212 8.668 -44.593 1.00 97.38 91 GLU A C 1
ATOM 642 O O . GLU A 1 91 ? 34.722 8.732 -43.465 1.00 97.38 91 GLU A O 1
ATOM 647 N N . VAL A 1 92 ? 34.805 7.752 -45.482 1.00 97.62 92 VAL A N 1
ATOM 648 C CA . VAL A 1 92 ? 33.772 6.741 -45.185 1.00 97.62 92 VAL A CA 1
ATOM 649 C C . VAL A 1 92 ? 34.208 5.844 -44.026 1.00 97.62 92 VAL A C 1
ATOM 651 O O . VAL A 1 92 ? 33.405 5.546 -43.142 1.00 97.62 92 VAL A O 1
ATOM 654 N N . ARG A 1 93 ? 35.486 5.450 -43.980 1.00 97.12 93 ARG A N 1
ATOM 655 C CA . ARG A 1 93 ? 36.036 4.662 -42.871 1.00 97.12 93 ARG A CA 1
ATOM 656 C C . ARG A 1 93 ? 35.957 5.421 -41.544 1.00 97.12 93 ARG A C 1
ATOM 658 O O . ARG A 1 93 ? 35.534 4.851 -40.541 1.00 97.12 93 ARG A O 1
ATOM 665 N N . ARG A 1 94 ? 36.332 6.703 -41.542 1.00 97.44 94 ARG A N 1
ATOM 666 C CA . ARG A 1 94 ? 36.272 7.576 -40.360 1.00 97.44 94 ARG A CA 1
ATOM 667 C C . ARG A 1 94 ? 34.834 7.744 -39.855 1.00 97.44 94 ARG A C 1
ATOM 669 O O . ARG A 1 94 ? 34.595 7.639 -38.655 1.00 97.44 94 ARG A O 1
ATOM 676 N N . LEU A 1 95 ? 33.879 7.954 -40.765 1.00 97.25 95 LEU A N 1
ATOM 677 C CA . LEU A 1 95 ? 32.444 8.022 -40.459 1.00 97.25 95 LEU A CA 1
ATOM 678 C C . LEU A 1 95 ? 31.929 6.715 -39.846 1.00 97.25 95 LEU A C 1
ATOM 680 O O . LEU A 1 95 ? 31.227 6.749 -38.840 1.00 97.25 95 LEU A O 1
ATOM 684 N N . ALA A 1 96 ? 32.317 5.570 -40.410 1.00 97.88 96 ALA A N 1
ATOM 685 C CA . ALA A 1 96 ? 31.934 4.259 -39.897 1.00 97.88 96 ALA A CA 1
ATOM 686 C C . ALA A 1 96 ? 32.477 4.006 -38.479 1.00 97.88 96 ALA A C 1
ATOM 688 O O . ALA A 1 96 ? 31.737 3.552 -37.613 1.00 97.88 96 ALA A O 1
ATOM 689 N N . GLN A 1 97 ? 33.738 4.358 -38.208 1.00 96.81 97 GLN A N 1
ATOM 690 C CA . GLN A 1 97 ? 34.311 4.262 -36.859 1.00 96.81 97 GLN A CA 1
ATOM 691 C C . GLN A 1 97 ? 33.583 5.165 -35.856 1.00 96.81 97 GLN A C 1
ATOM 693 O O . GLN A 1 97 ? 33.251 4.717 -34.763 1.00 96.81 97 GLN A O 1
ATOM 698 N N . SER A 1 98 ? 33.272 6.404 -36.248 1.00 97.69 98 SER A N 1
ATOM 699 C CA . SER A 1 98 ? 32.511 7.336 -35.409 1.00 97.69 98 SER A CA 1
ATOM 700 C C . SER A 1 98 ? 31.090 6.835 -35.117 1.00 97.69 98 SER A C 1
ATOM 702 O O . SER A 1 98 ? 30.599 7.005 -34.004 1.00 97.69 98 SER A O 1
ATOM 704 N N . ALA A 1 99 ? 30.436 6.181 -36.085 1.00 96.94 99 ALA A N 1
ATOM 705 C CA . ALA A 1 99 ? 29.117 5.582 -35.891 1.00 96.94 99 ALA A CA 1
ATOM 706 C C . ALA A 1 99 ? 29.147 4.386 -34.923 1.00 96.94 99 ALA A C 1
ATOM 708 O O . ALA A 1 99 ? 28.242 4.258 -34.097 1.00 96.94 99 ALA A O 1
ATOM 709 N N . ALA A 1 100 ? 30.180 3.540 -34.996 1.00 96.31 100 ALA A N 1
ATOM 710 C CA . ALA A 1 100 ? 30.374 2.423 -34.069 1.00 96.31 100 ALA A CA 1
ATOM 711 C C . ALA A 1 100 ? 30.609 2.918 -32.630 1.00 96.31 100 ALA A C 1
ATOM 713 O O . ALA A 1 100 ? 29.967 2.448 -31.692 1.00 96.31 100 ALA A O 1
ATOM 714 N N . GLU A 1 101 ? 31.462 3.933 -32.458 1.00 97.00 101 GLU A N 1
ATOM 715 C CA . GLU A 1 101 ? 31.736 4.549 -31.153 1.00 97.00 101 GLU A CA 1
ATOM 716 C C . GLU A 1 101 ? 30.463 5.143 -30.527 1.00 97.00 101 GLU A C 1
ATOM 718 O O . GLU A 1 101 ? 30.098 4.783 -29.406 1.00 97.00 101 GLU A O 1
ATOM 723 N N . ALA A 1 102 ? 29.710 5.946 -31.288 1.00 96.88 102 ALA A N 1
ATOM 724 C CA . ALA A 1 102 ? 28.437 6.504 -30.832 1.00 96.88 102 ALA A CA 1
ATOM 725 C C . ALA A 1 102 ? 27.398 5.415 -30.502 1.00 96.88 102 ALA A C 1
ATOM 727 O O . ALA A 1 102 ? 26.662 5.525 -29.521 1.00 96.88 102 ALA A O 1
ATOM 728 N N . SER A 1 103 ? 27.343 4.339 -31.295 1.00 97.25 103 SER A N 1
ATOM 729 C CA . SER A 1 103 ? 26.447 3.204 -31.033 1.00 97.25 103 SER A CA 1
ATOM 730 C C . SER A 1 103 ? 26.809 2.499 -29.725 1.00 97.25 103 SER A C 1
ATOM 732 O O . SER A 1 103 ? 25.922 2.190 -28.928 1.00 97.25 103 SER A O 1
ATOM 734 N N . SER A 1 104 ? 28.102 2.308 -29.452 1.00 95.44 104 SER A N 1
ATOM 735 C CA . SER A 1 104 ? 28.579 1.732 -28.192 1.00 95.44 104 SER A CA 1
ATOM 736 C C . SER A 1 104 ? 28.217 2.605 -26.986 1.00 95.44 104 SER A C 1
ATOM 738 O O . SER A 1 104 ? 27.756 2.079 -25.973 1.00 95.44 104 SER A O 1
ATOM 740 N N . GLU A 1 105 ? 28.367 3.928 -27.080 1.00 96.69 105 GLU A N 1
ATOM 741 C CA . GLU A 1 105 ? 27.959 4.846 -26.005 1.00 96.69 105 GLU A CA 1
ATOM 742 C C . GLU A 1 105 ? 26.452 4.767 -25.720 1.00 96.69 105 GLU A C 1
ATOM 744 O O . GLU A 1 105 ? 26.037 4.633 -24.565 1.00 96.69 105 GLU A O 1
ATOM 749 N N . VAL A 1 106 ? 25.617 4.772 -26.767 1.00 96.19 106 VAL A N 1
ATOM 750 C CA . VAL A 1 106 ? 24.159 4.631 -26.615 1.00 96.19 106 VAL A CA 1
ATOM 751 C C . VAL A 1 106 ? 23.800 3.280 -25.996 1.00 96.19 106 VAL A C 1
ATOM 753 O O . VAL A 1 106 ? 22.917 3.215 -25.139 1.00 96.19 106 VAL A O 1
ATOM 756 N N . LYS A 1 107 ? 24.493 2.200 -26.375 1.00 94.69 107 LYS A N 1
ATOM 757 C CA . LYS A 1 107 ? 24.277 0.870 -25.795 1.00 94.69 107 LYS A CA 1
ATOM 758 C C . LYS A 1 107 ? 24.510 0.866 -24.283 1.00 94.69 107 LYS A C 1
ATOM 760 O O . LYS A 1 107 ? 23.655 0.372 -23.550 1.00 94.69 107 LYS A O 1
ATOM 765 N N . VAL A 1 108 ? 25.604 1.473 -23.818 1.00 96.31 108 VAL A N 1
ATOM 766 C CA . VAL A 1 108 ? 25.910 1.599 -22.381 1.00 96.31 108 VAL A CA 1
ATOM 767 C C . VAL A 1 108 ? 2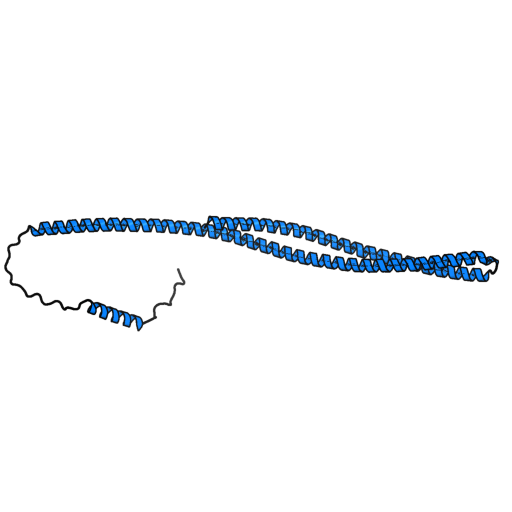4.806 2.367 -21.646 1.00 96.31 108 VAL A C 1
ATOM 769 O O . VAL A 1 108 ? 24.342 1.920 -20.597 1.00 96.31 108 VAL A O 1
ATOM 772 N N . LEU A 1 109 ? 24.320 3.480 -22.209 1.00 96.12 109 LEU A N 1
ATOM 773 C CA . LEU A 1 109 ? 23.225 4.253 -21.605 1.00 96.12 109 LEU A CA 1
ATOM 774 C C . LEU A 1 109 ? 21.916 3.453 -21.516 1.00 96.12 109 LEU A C 1
ATOM 776 O O . LEU A 1 109 ? 21.193 3.553 -20.520 1.00 96.12 109 LEU A O 1
ATOM 780 N N . ILE A 1 110 ? 21.605 2.636 -22.525 1.00 94.25 110 ILE A N 1
ATOM 781 C CA . ILE A 1 110 ? 20.416 1.771 -22.524 1.00 94.25 110 ILE A CA 1
ATOM 782 C C . ILE A 1 110 ? 20.542 0.649 -21.485 1.00 94.25 110 ILE A C 1
ATOM 784 O O . ILE A 1 110 ? 19.570 0.361 -20.782 1.00 94.25 110 ILE A O 1
ATOM 788 N N . GLU A 1 111 ? 21.721 0.044 -21.336 1.00 92.12 111 GLU A N 1
ATOM 789 C CA . GLU A 1 111 ? 21.991 -0.972 -20.308 1.00 92.12 111 GLU A CA 1
ATOM 790 C C . GLU A 1 111 ? 21.888 -0.393 -18.888 1.00 92.12 111 GLU A C 1
ATOM 792 O O . GLU A 1 111 ? 21.253 -0.993 -18.008 1.00 92.12 111 GLU A O 1
ATOM 797 N N . GLN A 1 112 ? 22.431 0.810 -18.672 1.00 94.56 112 GLN A N 1
ATOM 798 C CA . GLN A 1 112 ? 22.272 1.537 -17.415 1.00 94.56 112 GLN A CA 1
ATOM 799 C C . GLN A 1 112 ? 20.793 1.835 -17.131 1.00 94.56 112 GLN A C 1
ATOM 801 O O . GLN A 1 112 ? 20.293 1.489 -16.059 1.00 94.56 112 GLN A O 1
ATOM 806 N N . SER A 1 113 ? 20.067 2.383 -18.111 1.00 93.69 113 SER A N 1
ATOM 807 C CA . SER A 1 113 ? 18.628 2.663 -17.993 1.00 93.69 113 SER A CA 1
ATOM 808 C C . SER A 1 113 ? 17.833 1.398 -17.649 1.00 93.69 113 SER A C 1
ATOM 810 O O . SER A 1 113 ? 16.930 1.426 -16.815 1.00 93.69 113 SER A O 1
ATOM 812 N N . GLY A 1 114 ? 18.185 0.255 -18.249 1.00 92.38 114 GLY A N 1
ATOM 813 C CA . GLY A 1 114 ? 17.568 -1.036 -17.942 1.00 92.38 114 GLY A CA 1
ATOM 814 C C . GLY A 1 114 ? 17.796 -1.479 -16.493 1.00 92.38 114 GLY A C 1
ATOM 815 O O . GLY A 1 114 ? 16.878 -1.990 -15.847 1.00 92.38 114 GLY A O 1
ATOM 816 N N . THR A 1 115 ? 18.995 -1.238 -15.960 1.00 92.94 115 THR A N 1
ATOM 817 C CA . THR A 1 115 ? 19.330 -1.528 -14.558 1.00 92.94 115 THR A CA 1
ATOM 818 C C . THR A 1 115 ? 18.539 -0.638 -13.597 1.00 92.94 115 THR A C 1
ATOM 820 O O . THR A 1 115 ? 17.982 -1.140 -12.617 1.00 92.94 115 THR A O 1
ATOM 823 N N . GLU A 1 116 ? 18.422 0.656 -13.896 1.00 93.94 116 GLU A N 1
ATOM 824 C CA . GLU A 1 116 ? 17.642 1.608 -13.096 1.00 93.94 116 GLU A CA 1
ATOM 825 C C . GLU A 1 116 ? 16.149 1.261 -13.087 1.00 93.94 116 GLU A C 1
ATOM 827 O O . GLU A 1 116 ? 15.539 1.196 -12.018 1.00 93.94 116 GLU A O 1
ATOM 832 N N . VAL A 1 117 ? 15.569 0.930 -14.246 1.00 94.56 117 VAL A N 1
ATOM 833 C CA . VAL A 1 117 ? 14.165 0.494 -14.360 1.00 94.56 117 VAL A CA 1
ATOM 834 C C . VAL A 1 117 ? 13.913 -0.785 -13.561 1.00 94.56 117 VAL A C 1
ATOM 836 O O . VAL A 1 117 ? 12.914 -0.879 -12.848 1.00 94.56 117 VAL A O 1
ATOM 839 N N . LYS A 1 118 ? 14.832 -1.759 -13.606 1.00 91.12 118 LYS A N 1
ATOM 840 C CA . LYS A 1 118 ? 14.733 -2.986 -12.799 1.00 91.12 118 LYS A CA 1
ATOM 841 C C . LYS A 1 118 ? 14.787 -2.685 -11.298 1.00 91.12 118 LYS A C 1
ATOM 843 O O . LYS A 1 118 ? 14.033 -3.271 -10.519 1.00 91.12 118 LYS A O 1
ATOM 848 N N . GLY A 1 119 ? 15.652 -1.756 -10.889 1.00 93.94 119 GLY A N 1
ATOM 849 C CA . GLY A 1 119 ? 15.703 -1.246 -9.520 1.00 93.94 119 GLY A CA 1
ATOM 850 C C . GLY A 1 119 ? 14.388 -0.587 -9.096 1.00 93.94 119 GLY A C 1
ATOM 851 O O . GLY A 1 119 ? 13.853 -0.923 -8.039 1.00 93.94 119 GLY A O 1
ATOM 852 N N . GLY A 1 120 ? 13.834 0.281 -9.946 1.00 92.94 120 GLY A N 1
ATOM 853 C CA . GLY A 1 120 ? 12.549 0.949 -9.730 1.00 92.94 120 GLY A CA 1
ATOM 854 C C . GLY A 1 120 ? 11.378 -0.029 -9.626 1.00 92.94 120 GLY A C 1
ATOM 855 O O . GLY A 1 120 ? 10.591 0.060 -8.688 1.00 92.94 120 GLY A O 1
ATOM 856 N N . SER A 1 121 ? 11.305 -1.020 -10.519 1.00 92.12 121 SER A N 1
ATOM 857 C CA . SER A 1 121 ? 10.293 -2.085 -10.479 1.00 92.12 121 SER A CA 1
ATOM 858 C C . SER A 1 121 ? 10.311 -2.843 -9.146 1.00 92.12 121 SER A C 1
ATOM 860 O O . SER A 1 121 ? 9.262 -3.053 -8.537 1.00 92.12 121 SER A O 1
ATOM 862 N N . ARG A 1 122 ? 11.502 -3.170 -8.623 1.00 92.69 122 ARG A N 1
ATOM 863 C CA . ARG A 1 122 ? 11.640 -3.814 -7.308 1.00 92.69 122 ARG A CA 1
ATOM 864 C C . ARG A 1 122 ? 11.112 -2.938 -6.168 1.00 92.69 122 ARG A C 1
ATOM 866 O O . ARG A 1 122 ? 10.439 -3.455 -5.281 1.00 92.69 122 ARG A O 1
ATOM 873 N N . LEU A 1 123 ? 11.399 -1.636 -6.187 1.00 94.56 123 LEU A N 1
ATOM 874 C CA . LEU A 1 123 ? 10.911 -0.700 -5.166 1.00 94.56 123 LEU A CA 1
ATOM 875 C C . LEU A 1 123 ? 9.383 -0.569 -5.197 1.00 94.56 123 LEU A C 1
ATOM 877 O O . LEU A 1 123 ? 8.750 -0.573 -4.143 1.00 94.56 123 LEU A O 1
ATOM 881 N N . VAL A 1 124 ? 8.787 -0.513 -6.391 1.00 93.56 124 VAL A N 1
ATOM 882 C CA . VAL A 1 124 ? 7.325 -0.493 -6.562 1.00 93.56 124 VAL A CA 1
ATOM 883 C C . VAL A 1 124 ? 6.697 -1.791 -6.043 1.00 93.56 124 VAL A C 1
ATOM 885 O O . VAL A 1 124 ? 5.706 -1.741 -5.317 1.00 93.56 124 VAL A O 1
ATOM 888 N N . ALA A 1 125 ? 7.297 -2.949 -6.330 1.00 89.75 125 ALA A N 1
ATOM 889 C CA . ALA A 1 125 ? 6.823 -4.238 -5.819 1.00 89.75 125 ALA A CA 1
ATOM 890 C C . ALA A 1 125 ? 6.913 -4.345 -4.281 1.00 89.75 125 ALA A C 1
ATOM 892 O O . ALA A 1 125 ? 6.005 -4.870 -3.627 1.00 89.75 125 ALA A O 1
ATOM 893 N N . GLU A 1 126 ? 7.979 -3.812 -3.678 1.00 93.12 126 GLU A N 1
ATOM 894 C CA . GLU A 1 126 ? 8.103 -3.739 -2.219 1.00 93.12 126 GLU A CA 1
ATOM 895 C C . GLU A 1 126 ? 7.040 -2.807 -1.614 1.00 93.12 126 GLU A C 1
ATOM 897 O O . GLU A 1 126 ? 6.398 -3.158 -0.620 1.00 93.12 126 GLU A O 1
ATOM 902 N N . ALA A 1 127 ? 6.803 -1.647 -2.235 1.00 91.69 127 ALA A N 1
ATOM 903 C CA . ALA A 1 127 ? 5.754 -0.718 -1.822 1.00 91.69 127 ALA A CA 1
ATOM 904 C C . ALA A 1 127 ? 4.358 -1.358 -1.906 1.00 91.69 127 ALA A C 1
ATOM 906 O O . ALA A 1 127 ? 3.571 -1.224 -0.969 1.00 91.69 127 ALA A O 1
ATOM 907 N N . ALA A 1 128 ? 4.075 -2.118 -2.969 1.00 90.62 128 ALA A N 1
ATOM 908 C CA . ALA A 1 128 ? 2.825 -2.859 -3.119 1.00 90.62 128 ALA A CA 1
ATOM 909 C C . ALA A 1 128 ? 2.627 -3.892 -1.994 1.00 90.62 128 ALA A C 1
ATOM 911 O O . ALA A 1 128 ? 1.552 -3.959 -1.398 1.00 90.62 128 ALA A O 1
ATOM 912 N N . THR A 1 129 ? 3.675 -4.642 -1.634 1.00 91.62 129 THR A N 1
ATOM 913 C CA . THR A 1 129 ? 3.631 -5.593 -0.507 1.00 91.62 129 THR A CA 1
ATOM 914 C C . THR A 1 129 ? 3.351 -4.884 0.826 1.00 91.62 129 THR A C 1
ATOM 916 O O . THR A 1 129 ? 2.529 -5.341 1.622 1.00 91.62 129 THR A O 1
ATOM 919 N N . LYS A 1 130 ? 3.989 -3.731 1.078 1.00 92.31 130 LYS A N 1
ATOM 920 C CA . LYS A 1 130 ? 3.741 -2.933 2.295 1.00 92.31 130 LYS A CA 1
ATOM 921 C C . LYS A 1 130 ? 2.316 -2.381 2.340 1.00 92.31 130 LYS A C 1
ATOM 923 O O . LYS A 1 130 ? 1.691 -2.419 3.399 1.00 92.31 130 LYS A O 1
ATOM 928 N N . LEU A 1 131 ? 1.778 -1.934 1.205 1.00 91.50 131 LEU A N 1
ATOM 929 C CA . LEU A 1 131 ? 0.381 -1.507 1.094 1.00 91.50 131 LEU A CA 1
ATOM 930 C C . LEU A 1 131 ? -0.594 -2.649 1.405 1.00 91.50 131 LEU A C 1
ATOM 932 O O . LEU A 1 131 ? -1.565 -2.428 2.123 1.00 91.50 131 LEU A O 1
ATOM 936 N N . GLN A 1 132 ? -0.324 -3.876 0.949 1.00 90.38 132 GLN A N 1
ATOM 937 C CA . GLN A 1 132 ? -1.145 -5.042 1.306 1.00 90.38 132 GLN A CA 1
ATOM 938 C C . GLN A 1 132 ? -1.137 -5.320 2.816 1.00 90.38 132 GLN A C 1
ATOM 940 O O . GLN A 1 132 ? -2.190 -5.577 3.403 1.00 90.38 132 GLN A O 1
ATOM 945 N N . ALA A 1 133 ? 0.027 -5.220 3.465 1.00 91.50 133 ALA A N 1
ATOM 946 C CA . ALA A 1 133 ? 0.124 -5.359 4.917 1.00 91.50 133 ALA A CA 1
ATOM 947 C C . ALA A 1 133 ? -0.667 -4.258 5.652 1.00 91.50 133 ALA A C 1
ATOM 949 O O . ALA A 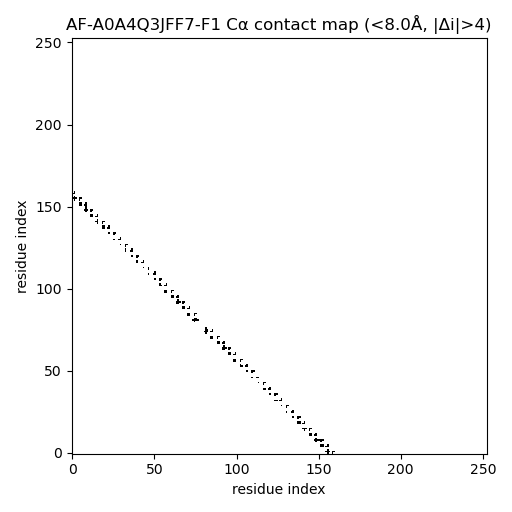1 133 ? -1.402 -4.554 6.596 1.00 91.50 133 ALA A O 1
ATOM 950 N N . MET A 1 134 ? -0.581 -3.007 5.184 1.00 90.06 134 MET A N 1
ATOM 951 C CA . MET A 1 134 ? -1.385 -1.896 5.711 1.00 90.06 134 MET A CA 1
ATOM 952 C C . MET A 1 134 ? -2.886 -2.137 5.536 1.00 90.06 134 MET A C 1
ATOM 954 O O . MET A 1 134 ? -3.651 -1.874 6.460 1.00 90.06 134 MET A O 1
ATOM 958 N N . LEU A 1 135 ? -3.310 -2.678 4.391 1.00 90.94 135 LEU A N 1
ATOM 959 C CA . LEU A 1 135 ? -4.709 -3.012 4.126 1.00 90.94 135 LEU A CA 1
ATOM 960 C C . LEU A 1 135 ? -5.233 -4.054 5.121 1.00 90.94 135 LEU A C 1
ATOM 962 O O . LEU A 1 135 ? -6.318 -3.906 5.681 1.00 90.94 135 LEU A O 1
ATOM 966 N N . SER A 1 136 ? -4.437 -5.094 5.379 1.00 91.62 136 SER A N 1
ATOM 967 C CA . SER A 1 136 ? -4.769 -6.114 6.374 1.00 91.62 136 SER A CA 1
ATOM 968 C C . SER A 1 136 ? -4.874 -5.518 7.780 1.00 91.62 136 SER A C 1
ATOM 970 O O . SER A 1 136 ? -5.801 -5.851 8.519 1.00 91.62 136 SER A O 1
ATOM 972 N N . ALA A 1 137 ? -3.957 -4.619 8.148 1.00 91.50 137 ALA A N 1
ATOM 973 C CA . ALA A 1 137 ? -3.983 -3.939 9.439 1.00 91.50 137 ALA A CA 1
ATOM 974 C C . ALA A 1 137 ? -5.211 -3.024 9.585 1.00 91.50 137 ALA A C 1
ATOM 976 O O . ALA A 1 137 ? -5.874 -3.064 10.619 1.00 91.50 137 ALA A O 1
ATOM 977 N N . ALA A 1 138 ? -5.562 -2.264 8.544 1.00 90.94 138 ALA A N 1
ATOM 978 C CA . ALA A 1 138 ? -6.734 -1.389 8.538 1.00 90.94 138 ALA A CA 1
ATOM 979 C C . ALA A 1 138 ? -8.044 -2.181 8.687 1.00 90.94 138 ALA A C 1
ATOM 981 O O . ALA A 1 138 ? -8.896 -1.813 9.495 1.00 90.94 138 ALA A O 1
ATOM 982 N N . ARG A 1 139 ? -8.176 -3.313 7.980 1.00 89.94 139 ARG A N 1
ATOM 983 C CA . ARG A 1 139 ? -9.327 -4.223 8.116 1.00 89.94 139 ARG A CA 1
ATOM 984 C C . ARG A 1 139 ? -9.441 -4.800 9.528 1.00 89.94 139 ARG A C 1
ATOM 986 O O . ARG A 1 139 ? -10.538 -4.847 10.076 1.00 89.94 139 ARG A O 1
ATOM 993 N N . ASN A 1 140 ? -8.319 -5.190 10.133 1.00 92.88 140 ASN A N 1
ATOM 994 C CA . ASN A 1 140 ? -8.305 -5.668 11.515 1.00 92.88 140 ASN A CA 1
ATOM 995 C C . ASN A 1 140 ? -8.684 -4.561 12.514 1.00 92.88 140 ASN A C 1
ATOM 997 O O . ASN A 1 140 ? -9.496 -4.791 13.405 1.00 92.88 140 ASN A O 1
ATOM 1001 N N . SER A 1 141 ? -8.153 -3.346 12.343 1.00 91.62 141 SER A N 1
ATOM 1002 C CA . SER A 1 141 ? -8.560 -2.185 13.143 1.00 91.62 141 SER A CA 1
ATOM 1003 C C . SER A 1 141 ? -10.054 -1.913 13.031 1.00 91.62 141 SER A C 1
ATOM 1005 O O . SER A 1 141 ? -10.684 -1.652 14.050 1.00 91.62 141 SER A O 1
ATOM 1007 N N . ASN A 1 142 ? -10.626 -2.021 11.832 1.00 90.81 142 ASN A N 1
ATOM 1008 C CA . ASN A 1 142 ? -12.058 -1.842 11.630 1.00 90.81 142 ASN A CA 1
ATOM 1009 C C . ASN A 1 142 ? -12.878 -2.876 12.430 1.00 90.81 142 ASN A C 1
ATOM 1011 O O . ASN A 1 142 ? -13.732 -2.510 13.232 1.00 90.81 142 ASN A O 1
ATOM 1015 N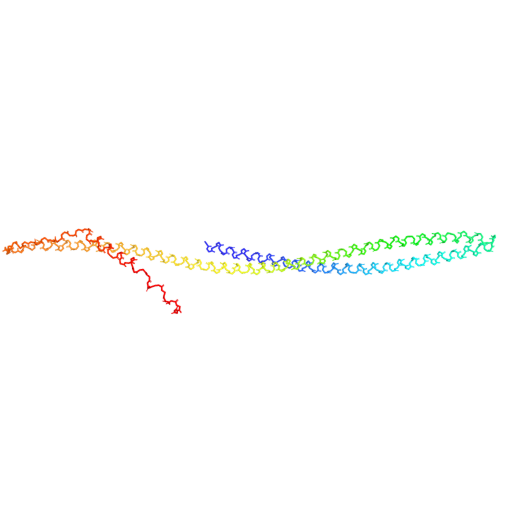 N . ALA A 1 143 ? -12.522 -4.162 12.328 1.00 91.44 143 ALA A N 1
ATOM 1016 C CA . ALA A 1 143 ? -13.175 -5.225 13.098 1.00 91.44 143 ALA A CA 1
ATOM 1017 C C . ALA A 1 143 ? -13.075 -5.017 14.624 1.00 91.44 143 ALA A C 1
ATOM 1019 O O . ALA A 1 143 ? -14.028 -5.294 15.355 1.00 91.44 143 ALA A O 1
ATOM 1020 N N . LEU A 1 144 ? -11.937 -4.508 15.111 1.00 93.44 144 LEU A N 1
ATOM 1021 C CA . LEU A 1 144 ? -11.757 -4.160 16.523 1.00 93.44 144 LEU A CA 1
ATOM 1022 C C . LEU A 1 144 ? -12.639 -2.978 16.942 1.00 93.44 144 LEU A C 1
ATOM 1024 O O . LEU A 1 144 ? -13.240 -3.029 18.012 1.00 93.44 144 LEU A O 1
ATOM 1028 N N . MET A 1 145 ? -12.739 -1.934 16.115 1.00 93.81 145 MET A N 1
ATOM 1029 C CA . MET A 1 145 ? -13.600 -0.781 16.397 1.00 93.81 145 MET A CA 1
ATOM 1030 C C . MET A 1 145 ? -15.079 -1.175 16.432 1.00 93.81 145 MET A C 1
ATOM 1032 O O . MET A 1 145 ? -15.788 -0.782 17.357 1.00 93.81 145 MET A O 1
ATOM 1036 N N . ASP A 1 146 ? -15.528 -2.022 15.505 1.00 91.50 146 ASP A N 1
ATOM 1037 C CA . ASP A 1 146 ? -16.888 -2.572 15.515 1.00 91.50 146 ASP A CA 1
ATOM 1038 C C . ASP A 1 146 ? -17.164 -3.407 16.778 1.00 91.50 146 ASP A C 1
ATOM 1040 O O . ASP A 1 146 ? -18.277 -3.396 17.311 1.00 91.50 146 ASP A O 1
ATOM 1044 N N . GLY A 1 147 ? -16.155 -4.130 17.277 1.00 94.44 147 GLY A N 1
ATOM 1045 C CA . GLY A 1 147 ? -16.202 -4.813 18.573 1.00 94.44 147 GLY A CA 1
ATOM 1046 C C . GLY A 1 147 ? -16.388 -3.836 19.731 1.00 94.44 147 GLY A C 1
ATOM 1047 O O . GLY A 1 147 ? -17.374 -3.927 20.455 1.00 94.44 147 GLY A O 1
ATOM 1048 N N . ILE A 1 148 ? -15.512 -2.834 19.838 1.00 94.06 148 ILE A N 1
ATOM 1049 C CA . ILE A 1 148 ? -15.574 -1.808 20.891 1.00 94.06 148 ILE A CA 1
ATOM 1050 C C . ILE A 1 148 ? -16.915 -1.070 20.872 1.00 94.06 148 ILE A C 1
ATOM 1052 O O . ILE A 1 148 ? -17.480 -0.797 21.931 1.00 94.06 148 ILE A O 1
ATOM 1056 N N . ALA A 1 149 ? -17.443 -0.748 19.689 1.00 92.75 149 ALA A N 1
ATOM 1057 C CA . ALA A 1 149 ? -18.733 -0.086 19.552 1.00 92.75 149 ALA A CA 1
ATOM 1058 C C . ALA A 1 149 ? -19.884 -0.945 20.096 1.00 92.75 149 ALA A C 1
ATOM 1060 O O . ALA A 1 149 ? -20.769 -0.415 20.770 1.00 92.75 149 ALA A O 1
ATOM 1061 N N . ARG A 1 150 ? -19.873 -2.258 19.833 1.00 94.25 150 ARG A N 1
ATOM 1062 C CA . ARG A 1 150 ? -20.863 -3.199 20.381 1.00 94.25 150 ARG A CA 1
ATOM 1063 C C . ARG A 1 150 ? -20.729 -3.335 21.894 1.00 94.25 150 ARG A C 1
ATOM 1065 O O . ARG A 1 150 ? -21.713 -3.091 22.588 1.00 94.25 150 ARG A O 1
ATOM 1072 N N . ASP A 1 151 ? -19.526 -3.615 22.3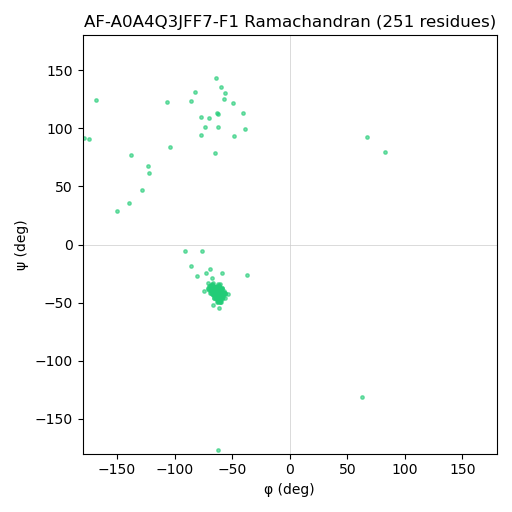84 1.00 95.94 151 ASP A N 1
ATOM 1073 C CA . ASP A 1 151 ? -19.252 -3.816 23.812 1.00 95.94 151 ASP A CA 1
ATOM 1074 C C . ASP A 1 151 ? -19.598 -2.557 24.622 1.00 95.94 151 ASP A C 1
ATOM 1076 O O . ASP A 1 151 ? -20.185 -2.629 25.697 1.00 95.94 151 ASP A O 1
ATOM 1080 N N . SER A 1 152 ? -19.318 -1.372 24.069 1.00 94.88 152 SER A N 1
ATOM 1081 C CA . SER A 1 152 ? -19.684 -0.096 24.690 1.00 94.88 152 SER A CA 1
ATOM 1082 C C . SER A 1 152 ? -21.205 0.091 24.773 1.00 94.88 152 SER A C 1
ATOM 1084 O O . SER A 1 152 ? -21.713 0.585 25.778 1.00 94.88 152 SER A O 1
ATOM 1086 N N . ARG A 1 153 ? -21.974 -0.300 23.747 1.00 92.56 153 ARG A N 1
ATOM 1087 C CA . ARG A 1 153 ? -23.447 -0.223 23.815 1.00 92.56 153 ARG A CA 1
ATOM 1088 C C . ARG A 1 153 ? -24.005 -1.182 24.863 1.00 92.56 153 ARG A C 1
ATOM 1090 O O . ARG A 1 153 ? -24.878 -0.790 25.630 1.00 92.56 153 ARG A O 1
ATOM 1097 N N . GLU A 1 154 ? -23.481 -2.401 24.925 1.00 94.75 154 GLU A N 1
ATOM 1098 C CA . GLU A 1 154 ? -23.873 -3.385 25.937 1.00 94.75 154 GLU A CA 1
ATOM 1099 C C . GLU A 1 154 ? -23.552 -2.885 27.350 1.00 94.75 154 GLU A C 1
ATOM 1101 O O . GLU A 1 154 ? -24.427 -2.843 28.212 1.00 94.75 154 GLU A O 1
ATOM 1106 N N . GLN A 1 155 ? -22.339 -2.374 27.560 1.00 95.31 155 GLN A N 1
ATOM 1107 C CA . GLN A 1 155 ? -21.928 -1.800 28.835 1.00 95.31 155 GLN A CA 1
ATOM 1108 C C . GLN A 1 155 ? -22.787 -0.590 29.239 1.00 95.31 155 GLN A C 1
ATOM 1110 O O . GLN A 1 155 ? -23.074 -0.412 30.424 1.00 95.31 155 GLN A O 1
ATOM 1115 N N . ALA A 1 156 ? -23.218 0.244 28.287 1.00 94.12 156 ALA A N 1
ATOM 1116 C CA . ALA A 1 156 ? -24.135 1.346 28.569 1.00 94.12 156 ALA A CA 1
ATOM 1117 C C . ALA A 1 156 ? -25.488 0.839 29.095 1.00 94.12 156 ALA A C 1
ATOM 1119 O O . ALA A 1 156 ? -25.953 1.350 30.114 1.00 94.12 156 ALA A O 1
ATOM 1120 N N . ASN A 1 157 ? -26.055 -0.198 28.470 1.00 94.06 157 ASN A N 1
ATOM 1121 C CA . ASN A 1 157 ? -27.296 -0.830 28.923 1.00 94.06 157 ASN A CA 1
ATOM 1122 C C . ASN A 1 157 ? -27.139 -1.421 30.334 1.00 94.06 157 ASN A C 1
ATOM 1124 O O . ASN A 1 157 ? -27.959 -1.152 31.210 1.00 94.06 157 ASN A O 1
ATOM 1128 N N . SER A 1 158 ? -26.042 -2.135 30.607 1.00 95.75 158 SER A N 1
ATOM 1129 C CA . SER A 1 158 ? -25.771 -2.670 31.951 1.00 95.75 158 SER A CA 1
ATOM 1130 C C . SER A 1 158 ? -25.638 -1.564 33.006 1.00 95.75 158 SER A C 1
ATOM 1132 O O . SER A 1 158 ? -26.068 -1.728 34.146 1.00 95.75 158 SER A O 1
ATOM 1134 N N . ILE A 1 159 ? -25.074 -0.403 32.652 1.00 94.94 159 ILE A N 1
ATOM 1135 C CA . ILE A 1 159 ? -25.012 0.753 33.562 1.00 94.94 159 ILE A CA 1
ATOM 1136 C C . ILE A 1 159 ? -26.412 1.320 33.833 1.00 94.94 159 ILE A C 1
ATOM 1138 O O . ILE A 1 159 ? -26.664 1.803 34.940 1.00 94.94 159 ILE A O 1
ATOM 1142 N N . GLU A 1 160 ? -27.321 1.304 32.859 1.00 94.19 160 GLU A N 1
ATOM 1143 C CA . GLU A 1 160 ? -28.709 1.728 33.071 1.00 94.19 160 GLU A CA 1
ATOM 1144 C C . GLU A 1 160 ? -29.447 0.794 34.037 1.00 94.19 160 GLU A C 1
ATOM 1146 O O . GLU A 1 160 ? -30.097 1.283 34.966 1.00 94.19 160 GLU A O 1
ATOM 1151 N N . GLU A 1 161 ? -29.265 -0.521 33.897 1.00 94.81 161 GLU A N 1
ATOM 1152 C CA . GLU A 1 161 ? -29.811 -1.530 34.815 1.00 94.81 161 GLU A CA 1
ATOM 1153 C C . GLU A 1 161 ? -29.276 -1.358 36.241 1.00 94.81 161 GLU A C 1
ATOM 1155 O O . GLU A 1 161 ? -30.052 -1.302 37.196 1.00 94.81 161 GLU A O 1
ATOM 1160 N N . VAL A 1 162 ? -27.959 -1.176 36.398 1.00 96.19 162 VAL A N 1
ATOM 1161 C CA . VAL A 1 162 ? -27.347 -0.904 37.710 1.00 96.19 162 VAL A CA 1
ATOM 1162 C C . VAL A 1 162 ? -27.905 0.383 38.315 1.00 96.19 162 VAL A C 1
ATOM 1164 O O . VAL A 1 162 ? -28.233 0.413 39.498 1.00 96.19 162 VAL A O 1
ATOM 1167 N N . ASN A 1 163 ? -28.069 1.446 37.522 1.00 93.38 163 ASN A N 1
ATOM 1168 C CA . ASN A 1 163 ? -28.670 2.684 38.021 1.00 93.38 163 ASN A CA 1
ATOM 1169 C C . ASN A 1 163 ? -30.126 2.488 38.463 1.00 93.38 163 ASN A C 1
ATOM 1171 O O . ASN A 1 163 ? -30.550 3.123 39.427 1.00 93.38 163 ASN A O 1
ATOM 1175 N N . ALA A 1 164 ? -30.897 1.638 37.781 1.00 95.25 164 ALA A N 1
ATOM 1176 C CA . ALA A 1 164 ? -32.253 1.302 38.204 1.00 95.25 164 ALA A CA 1
ATOM 1177 C C . ALA A 1 164 ? -32.256 0.533 39.533 1.00 95.25 164 ALA A C 1
ATOM 1179 O O . ALA A 1 164 ? -32.981 0.919 40.449 1.00 95.25 164 ALA A O 1
ATOM 1180 N N . ALA A 1 165 ? -31.391 -0.474 39.675 1.00 96.38 165 ALA A N 1
ATOM 1181 C CA . ALA A 1 165 ? -31.247 -1.237 40.912 1.00 96.38 165 ALA A CA 1
ATOM 1182 C C . ALA A 1 165 ? -30.810 -0.357 42.097 1.00 96.38 165 ALA A C 1
ATOM 1184 O O . ALA A 1 165 ? -31.352 -0.484 43.192 1.00 96.38 165 ALA A O 1
ATOM 1185 N N . VAL A 1 166 ? -29.879 0.580 41.880 1.00 96.88 166 VAL A N 1
ATOM 1186 C CA . VAL A 1 166 ? -29.435 1.530 42.916 1.00 96.88 166 VAL A CA 1
ATOM 1187 C C . VAL A 1 166 ? -30.572 2.454 43.350 1.00 96.88 166 VAL A C 1
ATOM 1189 O O . VAL A 1 166 ? -30.740 2.666 44.547 1.00 96.88 166 VAL A O 1
ATOM 1192 N N . ARG A 1 167 ? -31.389 2.964 42.415 1.00 96.31 167 ARG A N 1
ATOM 1193 C CA . ARG A 1 167 ? -32.578 3.762 42.769 1.00 96.31 167 ARG A CA 1
ATOM 1194 C C . ARG A 1 167 ? -33.576 2.957 43.599 1.00 96.31 167 ARG A C 1
ATOM 1196 O O . ARG A 1 167 ? -34.063 3.458 44.602 1.00 96.31 167 ARG A O 1
ATOM 1203 N N . GLN A 1 168 ? -33.824 1.702 43.234 1.00 96.69 168 GLN A N 1
ATOM 1204 C CA . GLN A 1 168 ? -34.711 0.828 44.002 1.00 96.69 168 GLN A CA 1
ATOM 1205 C C . GLN A 1 168 ? -34.160 0.531 45.408 1.00 96.69 168 GLN A C 1
ATOM 1207 O O . GLN A 1 168 ? -34.911 0.501 46.381 1.00 96.69 168 GLN A O 1
ATOM 1212 N N . MET A 1 169 ? -32.847 0.315 45.540 1.00 96.44 169 MET A N 1
ATOM 1213 C CA . MET A 1 169 ? -32.204 0.160 46.848 1.00 96.44 169 MET A CA 1
ATOM 1214 C C . MET A 1 169 ? -32.311 1.431 47.694 1.00 96.44 169 MET A C 1
ATOM 1216 O O . MET A 1 169 ? -32.535 1.329 48.899 1.00 96.44 169 MET A O 1
ATOM 1220 N N . ASP A 1 170 ? -32.174 2.608 47.082 1.00 97.44 170 ASP A N 1
ATOM 1221 C CA . ASP A 1 170 ? -32.347 3.893 47.762 1.00 97.44 170 ASP A CA 1
ATOM 1222 C C . ASP A 1 170 ? -33.788 4.061 48.273 1.00 97.44 170 ASP A C 1
ATOM 1224 O O . ASP A 1 170 ? -33.990 4.340 49.453 1.00 97.44 170 ASP A O 1
ATOM 1228 N N . GLU A 1 171 ? -34.792 3.757 47.445 1.00 97.06 171 GLU A N 1
ATOM 1229 C CA . GLU A 1 171 ? -36.208 3.761 47.843 1.00 97.06 171 GLU A CA 1
ATOM 1230 C C . GLU A 1 171 ? -36.491 2.800 49.009 1.00 97.06 171 GLU A C 1
ATOM 1232 O O . GLU A 1 171 ? -37.122 3.187 49.992 1.00 97.06 171 GLU A O 1
ATOM 1237 N N . MET A 1 172 ? -35.987 1.561 48.954 1.00 96.75 172 MET A N 1
ATOM 1238 C CA . MET A 1 172 ? -36.137 0.604 50.060 1.00 96.75 172 MET A CA 1
ATOM 1239 C C . MET A 1 172 ? -35.417 1.067 51.328 1.00 96.75 172 MET A C 1
ATOM 1241 O O . MET A 1 172 ? -35.911 0.848 52.432 1.00 96.75 172 MET A O 1
ATOM 1245 N N . THR A 1 173 ? -34.259 1.714 51.193 1.00 96.56 173 THR A N 1
ATOM 1246 C CA . THR A 1 173 ? -33.511 2.256 52.334 1.00 96.56 173 THR A CA 1
ATOM 1247 C C . THR A 1 173 ? -34.288 3.389 53.000 1.00 96.56 173 THR A C 1
ATOM 1249 O O . THR A 1 173 ? -34.417 3.400 54.224 1.00 96.56 173 THR A O 1
ATOM 1252 N N . GLN A 1 174 ? -34.869 4.294 52.208 1.00 97.31 174 GLN A N 1
ATOM 1253 C CA . GLN A 1 174 ? -35.742 5.359 52.707 1.00 97.31 174 GLN A CA 1
ATOM 1254 C C . GLN A 1 174 ? -37.014 4.796 53.351 1.00 97.31 174 GLN A C 1
ATOM 1256 O O . GLN A 1 174 ? -37.406 5.240 54.428 1.00 97.31 174 GLN A O 1
ATOM 1261 N N . HIS A 1 175 ? -37.629 3.778 52.744 1.00 96.94 175 HIS A N 1
ATOM 1262 C CA . HIS A 1 175 ? -38.792 3.102 53.314 1.00 96.94 175 HIS A CA 1
ATOM 1263 C C . HIS A 1 175 ? -38.471 2.434 54.656 1.00 96.94 175 HIS A C 1
ATOM 1265 O O . HIS A 1 175 ? -39.222 2.600 55.611 1.00 96.94 175 HIS A O 1
ATOM 1271 N N . ASN A 1 176 ? -37.332 1.742 54.759 1.00 95.88 176 ASN A N 1
ATOM 1272 C CA . ASN A 1 176 ? -36.875 1.140 56.011 1.00 95.88 176 ASN A CA 1
ATOM 1273 C C . ASN A 1 176 ? -36.608 2.199 57.086 1.00 95.88 176 ASN A C 1
ATOM 1275 O O . ASN A 1 176 ? -36.941 1.976 58.246 1.00 95.88 176 ASN A O 1
ATOM 1279 N N . ALA A 1 177 ? -36.041 3.351 56.718 1.00 96.88 177 ALA A N 1
ATOM 1280 C CA . ALA A 1 177 ? -35.854 4.460 57.650 1.00 96.88 177 ALA A CA 1
ATOM 1281 C C . ALA A 1 177 ? -37.201 4.990 58.174 1.00 96.88 177 ALA A C 1
ATOM 1283 O O . ALA A 1 177 ? -37.368 5.127 59.384 1.00 96.88 177 ALA A O 1
ATOM 1284 N N . ALA A 1 178 ? -38.181 5.193 57.288 1.00 96.19 178 ALA A N 1
ATOM 1285 C CA . ALA A 1 178 ? -39.529 5.611 57.673 1.00 96.19 178 ALA A CA 1
ATOM 1286 C C . ALA A 1 178 ? -40.233 4.572 58.566 1.00 96.19 178 ALA A C 1
ATOM 1288 O O . ALA A 1 178 ? -40.849 4.927 59.566 1.00 96.19 178 ALA A O 1
ATOM 1289 N N . LEU A 1 179 ? -40.089 3.281 58.254 1.00 96.88 179 LEU A N 1
ATOM 1290 C CA . LEU A 1 179 ? -40.598 2.177 59.074 1.00 96.88 179 LEU A CA 1
ATOM 1291 C C . LEU A 1 179 ? -39.981 2.160 60.472 1.00 96.88 179 LEU A C 1
ATOM 1293 O O . LEU A 1 179 ? -40.675 1.884 61.447 1.00 96.88 179 LEU A O 1
ATOM 1297 N N . VAL A 1 180 ? -38.682 2.445 60.590 1.00 97.56 180 VAL A N 1
ATOM 1298 C CA . VAL A 1 180 ? -38.009 2.548 61.891 1.00 97.56 180 VAL A CA 1
ATOM 1299 C C . VAL A 1 180 ? -38.550 3.737 62.688 1.00 97.56 180 VAL A C 1
ATOM 1301 O O . VAL A 1 180 ? -38.792 3.588 63.884 1.00 97.56 180 VAL A O 1
ATOM 1304 N N . GLU A 1 181 ? -38.794 4.885 62.052 1.00 95.69 181 GLU A N 1
ATOM 1305 C CA . GLU A 1 181 ? -39.436 6.034 62.707 1.00 95.69 181 GLU A CA 1
ATOM 1306 C C . GLU A 1 181 ? -40.861 5.707 63.178 1.00 95.69 181 GLU A C 1
ATOM 1308 O O . GLU A 1 181 ? -41.195 5.962 64.335 1.00 95.69 181 GLU A O 1
ATOM 1313 N N . GLU A 1 182 ? -41.676 5.075 62.330 1.00 95.88 182 GLU A N 1
ATOM 1314 C CA . GLU A 1 182 ? -43.030 4.632 62.683 1.00 95.88 182 GLU A CA 1
ATOM 1315 C C . GLU A 1 182 ? -43.009 3.615 63.834 1.00 95.88 182 GLU A C 1
ATOM 1317 O O . GLU A 1 182 ? -43.796 3.707 64.777 1.00 95.88 182 GLU A O 1
ATOM 1322 N N . THR A 1 183 ? -42.058 2.677 63.805 1.00 95.31 183 THR A N 1
ATOM 1323 C CA . THR A 1 183 ? -41.890 1.672 64.862 1.00 95.31 183 THR A CA 1
ATOM 1324 C C . THR A 1 183 ? -41.482 2.321 66.183 1.00 95.31 183 THR A C 1
ATOM 1326 O O . THR A 1 183 ? -42.029 1.963 67.223 1.00 95.31 183 THR A O 1
ATOM 1329 N N . ASN A 1 184 ? -40.569 3.297 66.166 1.00 95.69 184 ASN A N 1
ATOM 1330 C CA . ASN A 1 184 ? -40.197 4.045 67.369 1.00 95.69 184 ASN A CA 1
ATOM 1331 C C . ASN A 1 184 ? -41.398 4.806 67.949 1.00 95.69 184 ASN A C 1
ATOM 1333 O O . ASN A 1 184 ? -41.632 4.731 69.153 1.00 95.69 184 ASN A O 1
ATOM 1337 N N . ALA A 1 185 ? -42.209 5.453 67.106 1.00 95.56 185 ALA A N 1
ATOM 1338 C CA . ALA A 1 185 ? -43.433 6.122 67.552 1.00 95.56 185 ALA A CA 1
ATOM 1339 C C . ALA A 1 185 ? -44.443 5.137 68.173 1.00 95.56 185 ALA A C 1
ATOM 1341 O O . ALA A 1 185 ? -45.055 5.427 69.203 1.00 95.56 185 ALA A O 1
ATOM 1342 N N . ALA A 1 186 ? -44.591 3.941 67.593 1.00 95.06 186 ALA A N 1
ATOM 1343 C CA . ALA A 1 186 ? -45.442 2.891 68.147 1.00 95.06 186 ALA A CA 1
ATOM 1344 C C . ALA A 1 186 ? -44.923 2.366 69.499 1.00 95.06 186 ALA A C 1
ATOM 1346 O O . ALA A 1 186 ? -45.723 2.083 70.397 1.00 95.06 186 ALA A O 1
ATOM 1347 N N . ILE A 1 187 ? -43.599 2.259 69.667 1.00 95.62 187 ILE A N 1
ATOM 1348 C CA . ILE A 1 187 ? -42.967 1.895 70.943 1.00 95.62 187 ILE A CA 1
ATOM 1349 C C . ILE A 1 187 ? -43.267 2.960 72.004 1.00 95.62 187 ILE A C 1
ATOM 1351 O O . ILE A 1 187 ? -43.756 2.597 73.071 1.00 95.62 187 ILE A O 1
ATOM 1355 N N . GLU A 1 188 ? -43.066 4.248 71.704 1.00 95.06 188 GLU A N 1
ATOM 1356 C CA . GLU A 1 188 ? -43.375 5.353 72.630 1.00 95.06 188 GLU A CA 1
ATOM 1357 C C . GLU A 1 188 ? -44.856 5.356 73.045 1.00 95.06 188 GLU A C 1
ATOM 1359 O O . GLU A 1 188 ? -45.187 5.504 74.224 1.00 95.06 188 GLU A O 1
ATOM 1364 N N . GLN A 1 189 ? -45.768 5.131 72.094 1.00 95.44 189 GLN A N 1
ATOM 1365 C CA . GLN A 1 189 ? -47.199 5.035 72.384 1.00 95.44 189 GLN A CA 1
ATOM 1366 C C . GLN A 1 189 ? -47.525 3.829 73.280 1.00 95.44 189 GLN A C 1
ATOM 1368 O O . GLN A 1 189 ? -48.336 3.944 74.202 1.00 95.44 189 GLN A O 1
ATOM 1373 N N . THR A 1 190 ? -46.902 2.678 73.022 1.00 94.56 190 THR A N 1
ATOM 1374 C CA . THR A 1 190 ? -47.103 1.458 73.818 1.00 94.56 190 THR A CA 1
ATOM 1375 C C . THR A 1 190 ? -46.556 1.629 75.236 1.00 94.56 190 THR A C 1
ATOM 1377 O O . THR A 1 190 ? -47.206 1.224 76.199 1.00 94.56 190 THR A O 1
ATOM 1380 N N . GLU A 1 191 ? -45.399 2.277 75.387 1.00 95.44 191 GLU A N 1
ATOM 1381 C CA . GLU A 1 191 ? -44.820 2.622 76.687 1.00 95.44 191 GLU A CA 1
ATOM 1382 C C . GLU A 1 191 ? -45.750 3.551 77.477 1.00 95.44 191 GLU A C 1
ATOM 1384 O O . GLU A 1 191 ? -46.060 3.275 78.637 1.00 95.44 191 GLU A O 1
ATOM 1389 N N . ALA A 1 192 ? -46.288 4.595 76.837 1.00 94.12 192 ALA A N 1
ATOM 1390 C CA . ALA A 1 192 ? -47.251 5.496 77.468 1.00 94.12 192 ALA A CA 1
ATOM 1391 C C . ALA A 1 192 ? -48.520 4.763 77.946 1.00 94.12 192 ALA A C 1
ATOM 1393 O O . ALA A 1 192 ? -49.019 5.036 79.039 1.00 94.12 192 ALA A O 1
ATOM 1394 N N . GLN A 1 193 ? -49.030 3.806 77.161 1.00 93.31 193 GLN A N 1
ATOM 1395 C CA . GLN A 1 193 ? -50.171 2.974 77.556 1.00 93.31 193 GLN A CA 1
ATOM 1396 C C . GLN A 1 193 ? -49.843 2.041 78.727 1.00 93.31 193 GLN A C 1
ATOM 1398 O O . GLN A 1 193 ? -50.671 1.881 79.623 1.00 93.31 193 GLN A O 1
ATOM 1403 N N . ALA A 1 194 ? -48.649 1.443 78.742 1.00 94.19 194 ALA A N 1
ATOM 1404 C CA . ALA A 1 194 ? -48.203 0.594 79.842 1.00 94.19 194 ALA A CA 1
ATOM 1405 C C . ALA A 1 194 ? -48.095 1.383 81.158 1.00 94.19 194 ALA A C 1
ATOM 1407 O O . ALA A 1 194 ? -48.586 0.917 82.183 1.00 94.19 194 ALA A O 1
ATOM 1408 N N . VAL A 1 195 ? -47.538 2.600 81.117 1.00 93.25 195 VAL A N 1
ATOM 1409 C CA . VAL A 1 195 ? -47.463 3.508 82.277 1.00 93.25 195 VAL A CA 1
ATOM 1410 C C . VAL A 1 195 ? -48.855 3.903 82.781 1.00 93.25 195 VAL A C 1
ATOM 1412 O O . VAL A 1 195 ? -49.082 3.972 83.987 1.00 93.25 195 VAL A O 1
ATOM 1415 N N . GLU A 1 196 ? -49.807 4.156 81.881 1.00 92.12 196 GLU A N 1
ATOM 1416 C CA . GLU A 1 196 ? -51.178 4.486 82.279 1.00 92.12 196 GLU A CA 1
ATOM 1417 C C . GLU A 1 196 ? -51.900 3.290 82.920 1.00 92.12 196 GLU A C 1
ATOM 1419 O O . GLU A 1 196 ? -52.602 3.456 83.916 1.00 92.12 196 GLU A O 1
ATOM 1424 N N . LEU A 1 197 ? -51.697 2.075 82.401 1.00 90.38 197 LEU A N 1
ATOM 1425 C CA . LEU A 1 197 ? -52.222 0.856 83.022 1.00 90.38 197 LEU A CA 1
ATOM 1426 C C . LEU A 1 197 ? -51.640 0.633 84.422 1.00 90.38 197 LEU A C 1
ATOM 1428 O O . LEU A 1 197 ? -52.400 0.326 85.338 1.00 90.38 197 LEU A O 1
ATOM 1432 N N . ASP A 1 198 ? -50.331 0.827 84.598 1.00 88.19 198 ASP A N 1
ATOM 1433 C CA . ASP A 1 198 ? -49.661 0.729 85.901 1.00 88.19 198 ASP A CA 1
ATOM 1434 C C . ASP A 1 198 ? -50.284 1.709 86.912 1.00 88.19 198 ASP A C 1
ATOM 1436 O O . ASP A 1 198 ? -50.688 1.323 88.008 1.00 88.19 198 ASP A O 1
ATOM 1440 N N . ARG A 1 199 ? -50.528 2.956 86.481 1.00 86.38 199 ARG A N 1
ATOM 1441 C CA . ARG A 1 199 ? -51.218 3.979 87.282 1.00 86.38 199 ARG A CA 1
ATOM 1442 C C . ARG A 1 199 ? -52.650 3.582 87.663 1.00 86.38 199 ARG A C 1
ATOM 1444 O O . ARG A 1 199 ? -53.088 3.889 88.771 1.00 86.38 199 ARG A O 1
ATOM 1451 N N . ILE A 1 200 ? -53.397 2.932 86.768 1.00 87.69 200 ILE A N 1
ATOM 1452 C CA . ILE A 1 200 ? -54.752 2.434 87.064 1.00 87.69 200 ILE A CA 1
ATOM 1453 C C . ILE A 1 200 ? -54.696 1.318 88.115 1.00 87.69 200 ILE A C 1
ATOM 1455 O O . ILE A 1 200 ? -55.525 1.306 89.026 1.00 87.69 200 ILE A O 1
ATOM 1459 N N . VAL A 1 201 ? -53.733 0.397 88.005 1.00 84.94 201 VAL A N 1
ATOM 1460 C CA . VAL A 1 201 ? -53.554 -0.712 88.955 1.00 84.94 201 VAL A CA 1
ATOM 1461 C C . VAL A 1 201 ? -53.154 -0.198 90.345 1.00 84.94 201 VAL A C 1
ATOM 1463 O O . VAL A 1 201 ? -53.698 -0.686 91.332 1.00 84.94 201 VAL A O 1
ATOM 1466 N N . ASP A 1 202 ? -52.323 0.843 90.433 1.00 81.69 202 ASP A N 1
ATOM 1467 C CA . ASP A 1 202 ? -51.899 1.481 91.695 1.00 81.69 202 ASP A CA 1
ATOM 1468 C C . ASP A 1 202 ? -53.061 2.039 92.547 1.00 81.69 202 ASP A C 1
ATOM 1470 O O . ASP A 1 202 ? -52.953 2.159 93.771 1.00 81.69 202 ASP A O 1
ATOM 1474 N N . VAL A 1 203 ? -54.203 2.372 91.932 1.00 79.62 203 VAL A N 1
ATOM 1475 C CA . VAL A 1 203 ? -55.409 2.829 92.653 1.00 79.62 203 VAL A CA 1
ATOM 1476 C C . VAL A 1 203 ? -56.098 1.675 93.393 1.00 79.62 203 VAL A C 1
ATOM 1478 O O . VAL A 1 203 ? -56.795 1.900 94.391 1.00 79.62 203 VAL A O 1
ATOM 1481 N N . PHE A 1 204 ? -55.905 0.433 92.945 1.00 72.75 204 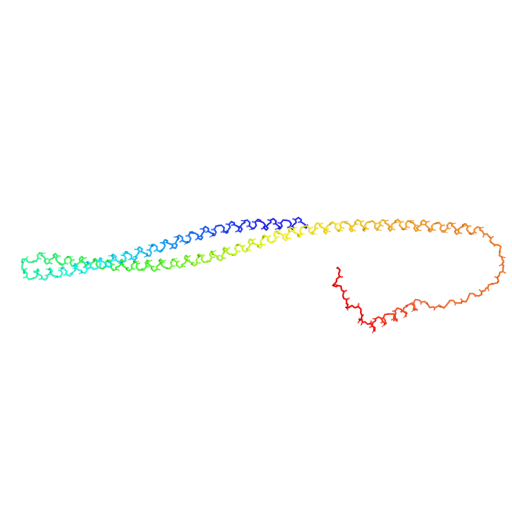PHE A N 1
ATOM 1482 C CA . PHE A 1 204 ? -56.467 -0.739 93.603 1.00 72.75 204 PHE A CA 1
ATOM 1483 C C . PHE A 1 204 ? -55.652 -1.084 94.853 1.00 72.75 204 PHE A C 1
ATOM 1485 O O . PHE A 1 204 ? -54.670 -1.819 94.819 1.00 72.75 204 PHE A O 1
ATOM 1492 N N . ARG A 1 205 ? -56.107 -0.577 96.002 1.00 64.38 205 ARG A N 1
ATOM 1493 C CA . ARG A 1 205 ? -55.631 -1.019 97.315 1.00 64.38 205 ARG A CA 1
ATOM 1494 C C . ARG A 1 205 ? -56.134 -2.435 97.590 1.00 64.38 205 ARG A C 1
ATOM 1496 O O . ARG A 1 205 ? -57.321 -2.637 97.836 1.00 64.38 205 ARG A O 1
ATOM 1503 N N . VAL A 1 206 ? -55.224 -3.400 97.556 1.00 64.12 206 VAL A N 1
ATOM 1504 C CA . VAL A 1 206 ? -55.467 -4.756 98.055 1.00 64.12 206 VAL A CA 1
ATOM 1505 C C . VAL A 1 206 ? -55.253 -4.726 99.569 1.00 64.12 206 VAL A C 1
ATOM 1507 O O . VAL A 1 206 ? -54.264 -4.156 100.031 1.00 64.12 206 VAL A O 1
ATOM 1510 N N . GLU A 1 207 ? -56.190 -5.267 100.348 1.00 49.88 207 GLU A N 1
ATOM 1511 C CA . GLU A 1 207 ? -55.989 -5.454 101.788 1.00 49.88 207 GLU A CA 1
ATOM 1512 C C . GLU A 1 207 ? -54.730 -6.307 102.006 1.00 49.88 207 GLU A C 1
ATOM 1514 O O . GLU A 1 207 ? -54.595 -7.390 101.435 1.00 49.88 207 GLU A O 1
ATOM 1519 N N . GLU A 1 208 ? -53.785 -5.789 102.795 1.00 49.25 208 GLU A N 1
ATOM 1520 C CA . GLU A 1 208 ? -52.623 -6.542 103.259 1.00 49.25 208 GLU A CA 1
ATOM 1521 C C . GLU A 1 208 ? -53.111 -7.720 104.111 1.00 49.25 208 GLU A C 1
ATOM 1523 O O . GLU A 1 208 ? -53.398 -7.567 105.297 1.00 49.25 208 GLU A O 1
ATOM 1528 N N . GLU A 1 209 ? -53.152 -8.924 103.541 1.00 41.53 209 GLU A N 1
ATOM 1529 C CA . GLU A 1 209 ? -52.837 -10.094 104.353 1.00 41.53 209 GLU A CA 1
ATOM 1530 C C . GLU A 1 209 ? -51.325 -10.087 104.577 1.00 41.53 209 GLU A C 1
ATOM 1532 O O . GLU A 1 209 ? -50.537 -10.449 103.697 1.00 41.53 209 GLU A O 1
ATOM 1537 N N . GLU A 1 210 ? -50.930 -9.643 105.775 1.00 46.81 210 GLU A N 1
ATOM 1538 C CA . GLU A 1 210 ? -49.609 -9.867 106.355 1.00 46.81 210 GLU A CA 1
ATOM 1539 C C . GLU A 1 210 ? -49.240 -11.350 106.221 1.00 46.81 210 GLU A C 1
ATOM 1541 O O . GLU A 1 210 ? -49.554 -12.192 107.062 1.00 46.81 210 GLU A O 1
ATOM 1546 N N . THR A 1 211 ? -48.539 -11.677 105.140 1.00 43.03 211 THR A N 1
ATOM 1547 C CA . THR A 1 211 ? -47.871 -12.962 104.978 1.00 43.03 211 THR A CA 1
ATOM 1548 C C . THR A 1 211 ? -46.380 -12.691 105.147 1.00 43.03 211 THR A C 1
ATOM 1550 O O . THR A 1 211 ? -45.828 -11.831 104.455 1.00 43.03 211 THR A O 1
ATOM 1553 N N . PRO A 1 212 ? -45.708 -13.354 106.101 1.00 43.84 212 PRO A N 1
ATOM 1554 C CA . PRO A 1 212 ? -44.398 -12.944 106.573 1.00 43.84 212 PRO A CA 1
ATOM 1555 C C . PRO A 1 212 ? -43.362 -13.032 105.457 1.00 43.84 212 PRO A C 1
ATOM 1557 O O . PRO A 1 212 ? -43.365 -13.963 104.650 1.00 43.84 212 PRO A O 1
ATOM 1560 N N . VAL A 1 213 ? -42.448 -12.062 105.470 1.00 49.97 213 VAL A N 1
ATOM 1561 C CA . VAL A 1 213 ? -41.239 -11.968 104.648 1.00 49.97 213 VAL A CA 1
ATOM 1562 C C . VAL A 1 213 ? -40.593 -13.348 104.485 1.00 49.97 213 VAL A C 1
ATOM 1564 O O . VAL A 1 213 ? -39.867 -13.833 105.355 1.00 49.97 213 VAL A O 1
ATOM 1567 N N . ARG A 1 214 ? -40.837 -13.993 103.340 1.00 47.16 214 ARG A N 1
ATOM 1568 C CA . ARG A 1 214 ? -40.056 -15.147 102.906 1.00 47.16 214 ARG A CA 1
ATOM 1569 C C . ARG A 1 214 ? -38.745 -14.587 102.379 1.00 47.16 214 ARG A C 1
ATOM 1571 O O . ARG A 1 214 ? -38.729 -13.914 101.353 1.00 47.16 214 ARG A O 1
ATOM 1578 N N . ALA A 1 215 ? -37.674 -14.830 103.130 1.00 51.00 215 ALA A N 1
ATOM 1579 C CA . ALA A 1 215 ? -36.310 -14.486 102.764 1.00 51.00 215 ALA A CA 1
ATOM 1580 C C . ALA A 1 215 ? -36.065 -14.777 101.276 1.00 51.00 215 ALA A C 1
ATOM 1582 O O . ALA A 1 215 ? -36.103 -15.933 100.845 1.00 51.00 215 ALA A O 1
ATOM 1583 N N . GLN A 1 216 ? -35.845 -13.718 100.494 1.00 45.34 216 GLN A N 1
ATOM 1584 C CA . GLN A 1 216 ? -35.302 -13.850 99.153 1.00 45.34 216 GLN A CA 1
ATOM 1585 C C . GLN A 1 216 ? -33.913 -14.465 99.302 1.00 45.34 216 GLN A C 1
ATOM 1587 O O . GLN A 1 216 ? -33.007 -13.868 99.883 1.00 45.34 216 GLN A O 1
ATOM 1592 N N . ALA A 1 217 ? -33.781 -15.698 98.822 1.00 50.12 217 ALA A N 1
ATOM 1593 C CA . ALA A 1 217 ? -32.498 -16.329 98.605 1.00 50.12 217 ALA A CA 1
ATOM 1594 C C . ALA A 1 217 ? -31.666 -15.435 97.676 1.00 50.12 217 ALA A C 1
ATOM 1596 O O . ALA A 1 217 ? -32.147 -15.003 96.626 1.00 50.12 217 ALA A O 1
ATOM 1597 N N . GLU A 1 218 ? -30.428 -15.153 98.078 1.00 47.38 218 GLU A N 1
ATOM 1598 C CA . GLU A 1 218 ? -29.440 -14.469 97.254 1.00 47.38 218 GLU A CA 1
ATOM 1599 C C . GLU A 1 218 ? -29.362 -15.114 95.863 1.00 47.38 218 GLU A C 1
ATOM 1601 O O . GLU A 1 218 ? -29.062 -16.300 95.716 1.00 47.38 218 GLU A O 1
ATOM 1606 N N . ALA A 1 219 ? -29.600 -14.316 94.822 1.00 53.44 219 ALA A N 1
ATOM 1607 C CA . ALA A 1 219 ? -29.237 -14.683 93.464 1.00 53.44 219 ALA A CA 1
ATOM 1608 C C . ALA A 1 219 ? -27.713 -14.915 93.395 1.00 53.44 219 ALA A C 1
ATOM 1610 O O . ALA A 1 219 ? -26.951 -14.095 93.925 1.00 53.44 219 ALA A O 1
ATOM 1611 N N . PRO A 1 220 ? -27.220 -15.980 92.732 1.00 52.78 220 PRO A N 1
ATOM 1612 C CA . PRO A 1 220 ? -25.790 -16.168 92.572 1.00 52.78 220 PRO A CA 1
ATOM 1613 C C . PRO A 1 220 ? -25.239 -15.008 91.741 1.00 52.78 220 PRO A C 1
ATOM 1615 O O . PRO A 1 220 ? -25.537 -14.864 90.555 1.00 52.78 220 PRO A O 1
ATOM 1618 N N . ARG A 1 221 ? -24.416 -14.169 92.379 1.00 57.59 221 ARG A N 1
ATOM 1619 C CA . ARG A 1 221 ? -23.637 -13.104 91.739 1.00 57.59 221 ARG A CA 1
ATOM 1620 C C . ARG A 1 221 ? -22.608 -13.717 90.789 1.00 57.59 221 ARG A C 1
ATOM 1622 O O . ARG A 1 221 ? -21.423 -13.784 91.093 1.00 57.59 221 ARG A O 1
ATOM 1629 N N . THR A 1 222 ? -23.048 -14.126 89.608 1.00 58.66 222 THR A N 1
ATOM 1630 C CA . THR A 1 222 ? -22.170 -14.259 88.446 1.00 58.66 222 THR A CA 1
ATOM 1631 C C . THR A 1 222 ? -22.449 -13.073 87.539 1.00 58.66 222 THR A C 1
ATOM 1633 O O . THR A 1 222 ? -23.270 -13.112 86.633 1.00 58.66 222 THR A O 1
ATOM 1636 N N . GLY A 1 223 ? -21.786 -11.957 87.854 1.00 63.50 223 GLY A N 1
ATOM 1637 C CA . GLY A 1 223 ? -21.741 -10.803 86.962 1.00 63.50 223 GLY A CA 1
ATOM 1638 C C . GLY A 1 223 ? -21.069 -11.149 85.630 1.00 63.50 223 GLY A C 1
ATOM 1639 O O . GLY A 1 223 ? -20.633 -12.276 85.407 1.00 63.50 223 GLY A O 1
ATOM 1640 N N . ILE A 1 224 ? -20.928 -10.133 84.780 1.00 59.81 224 ILE A N 1
ATOM 1641 C CA . ILE A 1 224 ? -20.417 -10.114 83.391 1.00 59.81 224 ILE A CA 1
ATOM 1642 C C . ILE A 1 224 ? -19.230 -11.073 83.100 1.00 59.81 224 ILE A C 1
ATOM 1644 O O . ILE A 1 224 ? -19.092 -11.559 81.980 1.00 59.81 224 ILE A O 1
ATOM 1648 N N . ARG A 1 225 ? -18.419 -11.433 84.103 1.00 59.41 225 ARG A N 1
ATOM 1649 C CA . ARG A 1 225 ? -17.376 -12.474 84.016 1.00 59.41 225 ARG A CA 1
ATOM 1650 C C . ARG A 1 225 ? -17.902 -13.869 83.637 1.00 59.41 225 ARG A C 1
ATOM 1652 O O . ARG A 1 225 ? -17.271 -14.539 82.831 1.00 59.41 225 ARG A O 1
ATOM 1659 N N . GLY A 1 226 ? -19.074 -14.281 84.126 1.00 62.25 226 GLY A N 1
ATOM 1660 C CA . GLY A 1 226 ? -19.664 -15.586 83.786 1.00 62.25 226 GLY A CA 1
ATOM 1661 C C . GLY A 1 226 ? -20.096 -15.696 82.319 1.00 62.25 226 GLY A C 1
ATOM 1662 O O . GLY A 1 226 ? -20.052 -16.776 81.730 1.00 62.25 226 GLY A O 1
ATOM 1663 N N . LEU A 1 227 ? -20.454 -14.565 81.703 1.00 61.09 227 LEU A N 1
ATOM 1664 C CA . LEU A 1 227 ? -20.748 -14.487 80.273 1.00 61.09 227 LEU A CA 1
ATOM 1665 C C . LEU A 1 227 ? -19.453 -14.553 79.442 1.00 61.09 227 LEU A C 1
ATOM 1667 O O . LEU A 1 227 ? -19.402 -15.245 78.429 1.00 61.09 227 LEU A O 1
ATOM 1671 N N . GLN A 1 228 ? -18.385 -13.894 79.904 1.00 66.56 228 GLN A N 1
ATOM 1672 C CA . GLN A 1 228 ? -17.073 -13.889 79.243 1.00 66.56 228 GLN A CA 1
ATOM 1673 C C . GLN A 1 228 ? -16.412 -15.276 79.223 1.00 66.56 228 GLN A C 1
ATOM 1675 O O . GLN A 1 228 ? -15.815 -15.648 78.210 1.00 66.56 228 GLN A O 1
ATOM 1680 N N . ASP A 1 229 ? -16.569 -16.071 80.285 1.00 65.81 229 ASP A N 1
ATOM 1681 C CA . ASP A 1 229 ? -16.030 -17.437 80.337 1.00 65.81 229 ASP A CA 1
ATOM 1682 C C . ASP A 1 229 ? -16.783 -18.402 79.405 1.00 65.81 229 ASP A C 1
ATOM 1684 O O . ASP A 1 229 ? -16.162 -19.263 78.776 1.00 65.81 229 ASP A O 1
ATOM 1688 N N . ARG A 1 230 ? -18.099 -18.210 79.216 1.00 66.00 230 ARG A N 1
ATOM 1689 C CA . ARG A 1 230 ? -18.885 -18.957 78.214 1.00 66.00 230 ARG A CA 1
ATOM 1690 C C . ARG A 1 230 ? -18.534 -18.572 76.776 1.00 66.00 230 ARG A C 1
ATOM 1692 O O . ARG A 1 230 ? -18.503 -19.437 75.907 1.00 66.00 230 ARG A O 1
ATOM 1699 N N . VAL A 1 231 ? -18.229 -17.300 76.515 1.00 70.25 231 VAL A N 1
ATOM 1700 C CA . VAL A 1 231 ? -17.795 -16.847 75.181 1.00 70.25 231 VAL A CA 1
ATOM 1701 C C . VAL A 1 231 ? -16.386 -17.359 74.858 1.00 70.25 231 VAL A C 1
ATOM 1703 O O . VAL A 1 231 ? -16.138 -17.789 73.733 1.00 70.25 231 VAL A O 1
ATOM 1706 N N . ARG A 1 232 ? -15.473 -17.405 75.840 1.00 69.25 232 ARG A N 1
ATOM 1707 C CA . ARG A 1 232 ? -14.146 -18.022 75.659 1.00 69.25 232 ARG A CA 1
ATOM 1708 C C . ARG A 1 232 ? -14.221 -19.518 75.382 1.00 69.25 232 ARG A C 1
ATOM 1710 O O . ARG A 1 232 ? -13.491 -19.990 74.512 1.00 69.25 232 ARG A O 1
ATOM 1717 N N . SER A 1 233 ? -15.077 -20.261 76.085 1.00 67.88 233 SER A N 1
ATOM 1718 C CA . SER A 1 233 ? -15.219 -21.700 75.832 1.00 67.88 233 SER A CA 1
ATOM 1719 C C . SER A 1 233 ? -15.864 -21.979 74.468 1.00 67.88 233 SER A C 1
ATOM 1721 O O . SER A 1 233 ? -15.416 -22.878 73.754 1.00 67.88 233 SER A O 1
ATOM 1723 N N . ALA A 1 234 ? -16.828 -21.154 74.043 1.00 65.69 234 ALA A N 1
ATOM 1724 C CA . ALA A 1 234 ? -17.417 -21.225 72.706 1.00 65.69 234 ALA A CA 1
ATOM 1725 C C . ALA A 1 234 ? -16.390 -20.919 71.595 1.00 65.69 234 ALA A C 1
ATOM 1727 O O . ALA A 1 234 ? -16.303 -21.662 70.618 1.00 65.69 234 ALA A O 1
ATOM 1728 N N . ALA A 1 235 ? -15.548 -19.894 71.770 1.00 65.44 235 ALA A N 1
ATOM 1729 C CA . ALA A 1 235 ? -14.498 -1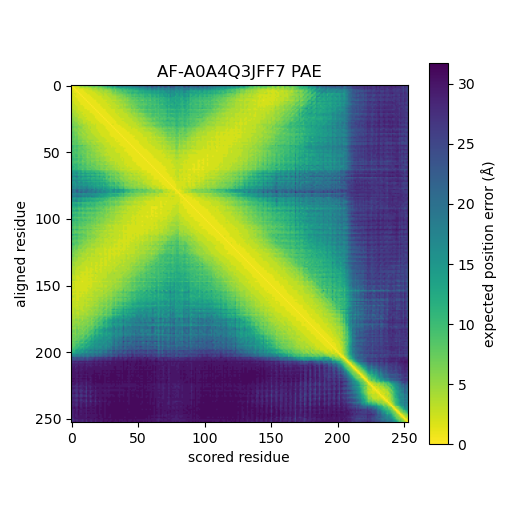9.537 70.811 1.00 65.44 235 ALA A CA 1
ATOM 1730 C C . ALA A 1 235 ? -13.371 -20.587 70.725 1.00 65.44 235 ALA A C 1
ATOM 1732 O O . ALA A 1 235 ? -12.889 -20.887 69.634 1.00 65.44 235 ALA A O 1
ATOM 1733 N N . ALA A 1 236 ? -12.977 -21.197 71.850 1.00 63.94 236 ALA A N 1
ATOM 1734 C CA . ALA A 1 236 ? -11.980 -22.274 71.872 1.00 63.94 236 ALA A CA 1
ATOM 1735 C C . ALA A 1 236 ? -12.483 -23.555 71.177 1.00 63.94 236 ALA A C 1
ATOM 1737 O O . ALA A 1 236 ? -11.714 -24.263 70.523 1.00 63.94 236 ALA A O 1
ATOM 1738 N N . THR A 1 237 ? -13.788 -23.821 71.257 1.00 61.94 237 THR A N 1
ATOM 1739 C CA . THR A 1 237 ? -14.414 -24.949 70.553 1.00 61.94 237 THR A CA 1
ATOM 1740 C C . THR A 1 237 ? -14.447 -24.695 69.039 1.00 61.94 237 THR A C 1
ATOM 1742 O O . THR A 1 237 ? -14.114 -25.590 68.268 1.00 61.94 237 THR A O 1
ATOM 1745 N N . TYR A 1 238 ? -14.711 -23.452 68.614 1.00 58.38 238 TYR A N 1
ATOM 1746 C CA . TYR A 1 238 ? -14.680 -23.040 67.201 1.00 58.38 238 TYR A CA 1
ATOM 1747 C C . TYR A 1 238 ? -13.271 -23.081 66.579 1.00 58.38 238 TYR A C 1
ATOM 1749 O O . TYR A 1 238 ? -13.116 -23.421 65.410 1.00 58.38 238 TYR A O 1
ATOM 1757 N N . LEU A 1 239 ? -12.230 -22.764 67.359 1.00 60.69 239 LEU A N 1
ATOM 1758 C CA . LEU A 1 239 ? -10.835 -22.771 66.895 1.00 60.69 239 LEU A CA 1
ATOM 1759 C C . LEU A 1 239 ? -10.202 -24.170 66.862 1.00 60.69 239 LEU A C 1
ATOM 1761 O O . LEU A 1 239 ? -9.288 -24.399 66.074 1.00 60.69 239 LEU A O 1
ATOM 1765 N N . SER A 1 240 ? -10.667 -25.108 67.696 1.00 61.59 240 SER A N 1
ATOM 1766 C CA . SER A 1 240 ? -10.136 -26.482 67.710 1.00 61.59 240 SER A CA 1
ATOM 1767 C C . SER A 1 240 ? -10.796 -27.411 66.688 1.00 61.59 240 SER A C 1
ATOM 1769 O O . SER A 1 240 ? -10.221 -28.445 66.363 1.00 61.59 240 SER A O 1
ATOM 1771 N N . HIS A 1 241 ? -11.980 -27.060 66.174 1.00 56.84 241 HIS A N 1
ATOM 1772 C CA . HIS A 1 241 ? -12.690 -27.803 65.126 1.00 56.84 241 HIS A CA 1
ATOM 1773 C C . HIS A 1 241 ? -12.948 -26.893 63.917 1.00 56.84 241 HIS A C 1
ATOM 1775 O O . HIS A 1 241 ? -14.082 -26.608 63.539 1.00 56.84 241 HIS A O 1
ATOM 1781 N N . GLY A 1 242 ? -11.859 -26.411 63.316 1.00 43.12 242 GLY A N 1
ATOM 1782 C CA . GLY A 1 242 ? -11.885 -25.682 62.053 1.00 43.12 242 GLY A CA 1
ATOM 1783 C C . GLY A 1 242 ? -11.856 -26.623 60.845 1.00 43.12 242 GLY A C 1
ATOM 1784 O O . GLY A 1 242 ? -10.897 -27.367 60.665 1.00 43.12 242 GLY A O 1
ATOM 1785 N N . ASN A 1 243 ? -12.869 -26.472 59.985 1.00 48.50 243 ASN A N 1
ATOM 1786 C CA . ASN A 1 243 ? -12.981 -26.931 58.592 1.00 48.50 243 ASN A CA 1
ATOM 1787 C C . ASN A 1 243 ? -13.407 -28.388 58.310 1.00 48.50 243 ASN A C 1
ATOM 1789 O O . ASN A 1 243 ? -12.618 -29.219 57.873 1.00 48.50 243 ASN A O 1
ATOM 1793 N N . ALA A 1 244 ? -14.717 -28.644 58.397 1.00 49.22 244 ALA A N 1
ATOM 1794 C CA . ALA A 1 244 ? -15.370 -29.758 57.697 1.00 49.22 244 ALA A CA 1
ATOM 1795 C C . ALA A 1 244 ? -16.749 -29.375 57.109 1.00 49.22 244 ALA A C 1
ATOM 1797 O O . ALA A 1 244 ? -17.672 -30.180 57.136 1.00 49.22 244 ALA A O 1
ATOM 1798 N N . ALA A 1 245 ? -16.923 -28.140 56.613 1.00 49.06 245 ALA A N 1
ATOM 1799 C CA . ALA A 1 245 ? -18.200 -27.722 56.012 1.00 49.06 245 ALA A CA 1
ATOM 1800 C C . ALA A 1 245 ? -18.089 -26.657 54.901 1.00 49.06 245 ALA A C 1
ATOM 1802 O O . ALA A 1 245 ? -19.017 -25.882 54.701 1.00 49.06 245 ALA A O 1
ATOM 1803 N N . VAL A 1 246 ? -16.979 -26.602 54.154 1.00 51.31 246 VAL A N 1
ATOM 1804 C CA . VAL A 1 246 ? -16.947 -25.870 52.872 1.00 51.31 246 VAL A CA 1
ATOM 1805 C C . VAL A 1 246 ? -16.188 -26.696 51.844 1.00 51.31 246 VAL A C 1
ATOM 1807 O O . VAL A 1 246 ? -15.012 -26.460 51.578 1.00 51.31 246 VAL A O 1
ATOM 1810 N N . LYS A 1 247 ? -16.866 -27.716 51.319 1.00 51.22 247 LYS A N 1
ATOM 1811 C CA . LYS A 1 247 ? -16.715 -28.245 49.958 1.00 51.22 247 LYS A CA 1
ATOM 1812 C C . LYS A 1 247 ? -17.717 -29.382 49.791 1.00 51.22 247 LYS A C 1
ATOM 1814 O O . LYS A 1 247 ? -17.397 -30.511 50.122 1.00 51.22 247 LYS A O 1
ATOM 1819 N N . GLU A 1 248 ? -18.905 -29.061 49.296 1.00 45.00 248 GLU A N 1
ATOM 1820 C CA . GLU A 1 248 ? -19.512 -29.818 48.201 1.00 45.00 248 GLU A CA 1
ATOM 1821 C C . GLU A 1 248 ? -20.726 -29.067 47.642 1.00 45.00 248 GLU A C 1
ATOM 1823 O O . GLU A 1 248 ? -21.640 -28.685 48.363 1.00 45.00 248 GLU A O 1
ATOM 1828 N N . ASP A 1 249 ? -20.634 -28.843 46.334 1.00 44.94 249 ASP A N 1
ATOM 1829 C CA . ASP A 1 249 ? -21.712 -28.726 45.360 1.00 44.94 249 ASP A CA 1
ATOM 1830 C C . ASP A 1 249 ? -22.692 -27.539 45.406 1.00 44.94 249 ASP A C 1
ATOM 1832 O O . ASP A 1 249 ? -23.778 -27.589 45.972 1.00 44.94 249 ASP A O 1
ATOM 1836 N N . TRP A 1 250 ? -22.339 -26.499 44.645 1.00 45.06 250 TRP A N 1
ATOM 1837 C CA . TRP A 1 250 ? -23.308 -25.657 43.937 1.00 45.06 250 TRP A CA 1
ATOM 1838 C C . TRP A 1 250 ? -22.961 -25.681 42.449 1.00 45.06 250 TRP A C 1
ATOM 1840 O O . TRP A 1 250 ? -22.482 -24.704 41.877 1.00 45.06 250 TRP A O 1
ATOM 1850 N N . SER A 1 251 ? -23.138 -26.852 41.836 1.00 45.38 251 SER A N 1
ATOM 1851 C CA . SER A 1 251 ? -23.082 -27.028 40.386 1.00 45.38 251 SER A CA 1
ATOM 1852 C C . SER A 1 251 ? -24.313 -27.762 39.850 1.00 45.38 251 SER A C 1
ATOM 1854 O O . SER A 1 251 ? -24.190 -28.677 39.049 1.00 45.38 251 SER A O 1
ATOM 1856 N N . GLN A 1 252 ? -25.512 -27.354 40.282 1.00 40.97 252 GLN A N 1
ATOM 1857 C CA . GLN A 1 252 ? -26.774 -27.550 39.551 1.00 40.97 252 GLN A CA 1
ATOM 1858 C C . GLN A 1 252 ? -27.919 -26.824 40.273 1.00 40.97 252 GLN A C 1
ATOM 1860 O O . GLN A 1 252 ? -28.537 -27.390 41.166 1.00 40.97 252 GLN A O 1
ATOM 1865 N N . PHE A 1 253 ? -28.163 -25.566 39.903 1.00 45.12 253 PHE A N 1
ATOM 1866 C CA . PHE A 1 253 ? -29.485 -24.939 39.765 1.00 45.12 253 PHE A CA 1
ATOM 1867 C C . PHE A 1 253 ? -29.329 -23.642 38.969 1.00 45.12 253 PHE A C 1
ATOM 1869 O O . PHE A 1 253 ? -28.328 -22.929 39.213 1.00 45.12 253 PHE A O 1
#

Sequence (253 aa):
LATTVLSSAQKAQDASDVASTVTRTAEESGAVMHQATEAMERITTSSGKISNIIGLIDDIAFQTNLLALNASVEAARAGEAGKGFAVVAVEVRRLAQSAAEASSEVKVLIEQSGTEVKGGSRLVAEAATKLQAMLSAARNSNALMDGIARDSREQANSIEEVNAAVRQMDEMTQHNAALVEETNAAIEQTEAQAVELDRIVDVFRVEEEETPVRAQAEAPRTGIRGLQDRVRSAAATYLSHGNAAVKEDWSQF

Foldseek 3Di:
DLVVLLVLLVVLVVLLVVLVVLLVVLVVVLVVLVVLLVVLVVLLVVLVVVLVVLVVQLVVLVVQLVVLVVQLVVLVVVPPVSPVSNVVSVVSNVVSVVSNVVSVVVNVVSVVVSVVSVVVSVVSVVVSVVSVVSSVVSVVSSVVSNVSSVVSNVVSVVVVVVVVVVVVVVVVVVVVVVVVVVVVVVVVVVVVVVVVVVVVVVVDDDPDPPDDDDDDDDDPPPPPVVVVVVVVVVVVVPVVDPDDPPDDDPPDD

Nearest PDB structures (foldseek):
  3zx6-assembly1_B  TM=9.158E-01  e=1.310E-10  Archaeoglobus fulgidus DSM 4304
  1qu7-assembly1_B  TM=9.000E-01  e=2.363E-10  Escherichia coli
  8c5v-assembly1_I  TM=8.546E-01  e=4.506E-09  Escherichia coli
  3ja6-assembly1_I  TM=5.241E-01  e=3.455E-08  Escherichia coli
  5xg2-assembly1_A  TM=4.390E-01  e=4.591E-01  Pyrococcus yayanosii CH1